Protein AF-0000000066860028 (afdb_homodimer)

Radius of gyration: 19.94 Å; Cα contacts (8 Å, |Δi|>4): 581; chains: 2; bounding box: 55×56×47 Å

Organism: Glycine max (NCBI:txid3847)

Sequence (324 aa):
MSSPETLTFMELAIQQAKLALDVLEVPVGCVIVEDDKVIASGRNRTTQTRNATRHAEMEAVDVLLGQWQKHGLSMSEVAEKFSNCSLYVTCEPCIMCASALSILGIKEVFYGCSNDKFGGCGSILSLHLSNTTPLNNFTRKVFQMYWMYNGIRSCSSLSNILMSSPETLTFMELAIQQAKLALDVLEVPVGCVIVEDDKVIASGRNRTTQTRNATRHAEMEAVDVLLGQWQKHGLSMSEVAEKFSNCSLYVTCEPCIMCASALSILGIKEVFYGCSNDKFGGCGSILSLHLSNTTPLNNFTRKVFQMYWMYNGIRSCSSLSNIL

InterPro domains:
  IPR002125 Cytidine and deoxycytidylate deaminase domain [PF00383] (8-113)
  IPR002125 Cytidine and deoxycytidylate deaminase domain [PS51747] (4-132)
  IPR016192 APOBEC/CMP deaminase, zinc-binding [PS00903] (55-101)
  IPR016193 Cytidine deaminase-like [SSF53927] (6-132)

Solvent-accessible surface area (backbone atoms only — not comparable to full-atom values): 16945 Å² total; per-residue (Å²): 127,78,50,72,65,52,52,54,46,43,50,55,2,46,52,30,9,50,57,13,40,75,72,73,29,71,62,32,7,16,29,32,30,43,91,91,34,78,73,30,53,14,30,27,40,26,72,85,63,46,33,76,72,35,36,14,65,53,40,16,49,50,53,42,50,53,52,39,52,76,71,64,52,49,51,67,53,48,37,54,52,27,47,57,23,36,36,27,27,43,45,39,69,53,67,30,52,46,40,44,39,47,67,44,34,43,44,33,36,36,18,38,40,82,33,65,92,55,51,73,57,70,78,59,75,62,69,67,64,62,79,76,70,85,70,64,72,64,67,56,39,47,62,62,38,49,40,71,38,69,77,52,61,72,54,66,69,47,60,72,66,98,127,80,51,73,67,52,52,54,46,42,51,54,3,46,52,29,9,49,57,13,41,75,72,73,28,72,61,33,8,15,30,33,30,44,92,91,33,78,73,30,54,15,32,25,40,25,72,86,65,46,33,76,71,37,36,15,64,53,40,15,49,48,53,42,50,53,52,40,52,74,69,63,54,49,52,69,53,48,37,53,52,27,49,57,24,34,36,26,28,42,44,39,68,52,67,31,52,46,39,42,41,49,67,44,34,41,42,30,34,36,18,35,39,81,33,66,91,52,49,73,56,74,69,61,74,64,71,70,70,66,79,73,70,84,75,64,73,61,65,57,39,39,62,63,34,52,39,71,37,70,77,52,59,73,54,64,70,50,60,73,67,98

Foldseek 3Di:
DQPPLLVVQLVVQQVQLVVCVVVPHRRKKKFKDAPSDTPFIFAACCPVVVHVPRHGLNRRVVVNVVVVVVVPDDLVRQLVRQLRMEMEMAEDDDPVSLVVSLVSNHQAYEYAYYDPVCPPPPVCCVPVPPPDDCPDDRVCRSVPRHHHPPPPPPPVVCVVVD/DQPPLLVVQLVVQQVQLVVCVVVPHRRKKKFKDAPSDTPFIFAACCPVVVNVPRHGLNRRVVVNVVVVVVVPDDLVRQLVRQLRMEMEMAEDDDPVSLVVSLVSNHQAYEYAYYDPVCPPPDVCPVPVPPPDDCPDDRVCRHVVRYHHPPPPPPPVVCVVVD

Structure (mmCIF, N/CA/C/O backbone):
data_AF-0000000066860028-model_v1
#
loop_
_entity.id
_entity.type
_entity.pdbx_description
1 polymer 'tRNA(adenine(34)) deaminase'
#
loop_
_atom_site.group_PDB
_atom_site.id
_atom_site.type_symbol
_atom_site.label_atom_id
_atom_site.label_alt_id
_atom_site.label_comp_id
_atom_site.label_asym_id
_atom_site.label_entity_id
_atom_site.label_seq_id
_atom_site.pdbx_PDB_ins_code
_atom_site.Cartn_x
_atom_site.Cartn_y
_atom_site.Cartn_z
_atom_site.occupancy
_atom_site.B_iso_or_equiv
_atom_site.auth_seq_id
_atom_site.auth_comp_id
_atom_site.auth_asym_id
_atom_site.auth_atom_id
_atom_site.pdbx_PDB_model_num
ATOM 1 N N . MET A 1 1 ? 5.18 30.859 -2.012 1 39.16 1 MET A N 1
ATOM 2 C CA . MET A 1 1 ? 6.086 30.812 -0.866 1 39.16 1 MET A CA 1
ATOM 3 C C . MET A 1 1 ? 5.543 29.875 0.213 1 39.16 1 MET A C 1
ATOM 5 O O . MET A 1 1 ? 4.367 29.953 0.575 1 39.16 1 MET A O 1
ATOM 9 N N . SER A 1 2 ? 6.223 28.766 0.354 1 58.16 2 SER A N 1
ATOM 10 C CA . SER A 1 2 ? 5.773 27.875 1.419 1 58.16 2 SER A CA 1
ATOM 11 C C . SER A 1 2 ? 5.629 28.609 2.74 1 58.16 2 SER A C 1
ATOM 13 O O . SER A 1 2 ? 6.418 29.516 3.043 1 58.16 2 SER A O 1
ATOM 15 N N . SER A 1 3 ? 4.457 28.719 3.367 1 69.38 3 SER A N 1
ATOM 16 C CA . SER A 1 3 ? 4.27 29.312 4.691 1 69.38 3 SER A CA 1
ATOM 17 C C . SER A 1 3 ? 5.324 28.812 5.672 1 69.38 3 SER A C 1
ATOM 19 O O . SER A 1 3 ? 5.91 27.75 5.473 1 69.38 3 SER A O 1
ATOM 21 N N . PRO A 1 4 ? 5.836 29.719 6.508 1 70.12 4 PRO A N 1
ATOM 22 C CA . PRO A 1 4 ? 6.789 29.297 7.535 1 70.12 4 PRO A CA 1
ATOM 23 C C . PRO A 1 4 ? 6.426 27.953 8.164 1 70.12 4 PRO A C 1
ATOM 25 O O . PRO A 1 4 ? 7.312 27.156 8.492 1 70.12 4 PRO A O 1
ATOM 28 N N . GLU A 1 5 ? 5.211 27.688 8.312 1 82.44 5 GLU A N 1
ATOM 29 C CA . GLU A 1 5 ? 4.766 26.422 8.898 1 82.44 5 GLU A CA 1
ATOM 30 C C . GLU A 1 5 ? 5.117 25.234 8 1 82.44 5 GLU A C 1
ATOM 32 O O . GLU A 1 5 ? 5.555 24.188 8.484 1 82.44 5 GLU A O 1
ATOM 37 N N . THR A 1 6 ? 5.008 25.516 6.75 1 83.5 6 THR A N 1
ATOM 38 C CA . THR A 1 6 ? 5.336 24.469 5.789 1 83.5 6 THR A CA 1
ATOM 39 C C . THR A 1 6 ? 6.82 24.109 5.859 1 83.5 6 THR A C 1
ATOM 41 O O . THR A 1 6 ? 7.188 22.938 5.809 1 83.5 6 THR A O 1
ATOM 44 N N . LEU A 1 7 ? 7.582 25.109 6.086 1 85.06 7 LEU A N 1
ATOM 45 C CA . LEU A 1 7 ? 9.023 24.891 6.172 1 85.06 7 LEU A CA 1
ATOM 46 C C . LEU A 1 7 ? 9.375 24.125 7.438 1 85.06 7 LEU A C 1
ATOM 48 O O . LEU A 1 7 ? 10.258 23.266 7.41 1 85.06 7 LEU A O 1
ATOM 52 N N . THR A 1 8 ? 8.703 24.422 8.523 1 92 8 THR A N 1
ATOM 53 C CA . THR A 1 8 ? 8.945 23.719 9.781 1 92 8 THR A CA 1
ATOM 54 C C . THR A 1 8 ? 8.594 22.25 9.648 1 92 8 THR A C 1
ATOM 56 O O . THR A 1 8 ? 9.375 21.375 10.07 1 92 8 THR A O 1
ATOM 59 N N . PHE A 1 9 ? 7.5 21.969 9.031 1 94.31 9 PHE A N 1
ATOM 60 C CA . PHE A 1 9 ? 7.062 20.578 8.906 1 94.31 9 PHE A CA 1
ATOM 61 C C . PHE A 1 9 ? 7.941 19.828 7.918 1 94.31 9 PHE A C 1
ATOM 63 O O . PHE A 1 9 ? 8.234 18.641 8.117 1 94.31 9 PHE A O 1
ATOM 70 N N . MET A 1 10 ? 8.453 20.531 6.887 1 92.31 10 MET A N 1
ATOM 71 C CA . MET A 1 10 ? 9.367 19.891 5.945 1 92.31 10 MET A CA 1
ATOM 72 C C . MET A 1 10 ? 10.695 19.578 6.617 1 92.31 10 MET A C 1
ATOM 74 O O . MET A 1 10 ? 11.305 18.531 6.34 1 92.31 10 MET A O 1
ATOM 78 N N . GLU A 1 11 ? 11.07 20.438 7.48 1 93.81 11 GLU A N 1
ATOM 79 C CA . GLU A 1 11 ? 12.289 20.172 8.234 1 93.81 11 GLU A CA 1
ATOM 80 C C . GLU A 1 11 ? 12.141 18.922 9.094 1 93.81 11 GLU A C 1
ATOM 82 O O . GLU A 1 11 ? 13.07 18.125 9.211 1 93.81 11 GLU A O 1
ATOM 87 N N . LEU A 1 12 ? 11 18.734 9.688 1 97.44 12 LEU A N 1
ATOM 88 C CA . LEU A 1 12 ? 10.734 17.547 10.477 1 97.44 12 LEU A CA 1
ATOM 89 C C . LEU A 1 12 ? 10.719 16.297 9.594 1 97.44 12 LEU A C 1
ATOM 91 O O . LEU A 1 12 ? 11.195 15.234 10.008 1 97.44 12 LEU A O 1
ATOM 95 N N . ALA A 1 13 ? 10.219 16.438 8.375 1 96.69 13 ALA A N 1
ATOM 96 C CA . ALA A 1 13 ? 10.281 15.352 7.41 1 96.69 13 ALA A CA 1
ATOM 97 C C . ALA A 1 13 ? 11.727 15.008 7.059 1 96.69 13 ALA A C 1
ATOM 99 O O . ALA A 1 13 ? 12.094 13.836 6.984 1 96.69 13 ALA A O 1
ATOM 100 N N . ILE A 1 14 ? 12.531 16.031 6.895 1 95.31 14 ILE A N 1
ATOM 101 C CA . ILE A 1 14 ? 13.938 15.844 6.559 1 95.31 14 ILE A CA 1
ATOM 102 C C . ILE A 1 14 ? 14.648 15.125 7.699 1 95.31 14 ILE A C 1
ATOM 104 O O . ILE A 1 14 ? 15.516 14.281 7.465 1 95.31 14 ILE A O 1
ATOM 108 N N . GLN A 1 15 ? 14.281 15.422 8.914 1 97.94 15 GLN A N 1
ATOM 109 C CA . GLN A 1 15 ? 14.852 14.711 10.055 1 97.94 15 GLN A CA 1
ATOM 110 C C . GLN A 1 15 ? 14.547 13.219 9.984 1 97.94 15 GLN A C 1
ATOM 112 O O . GLN A 1 15 ? 15.406 12.383 10.273 1 97.94 15 GLN A O 1
ATOM 117 N N . GLN A 1 16 ? 13.336 12.867 9.594 1 98.56 16 GLN A N 1
ATOM 118 C CA . GLN A 1 16 ? 12.984 11.469 9.406 1 98.56 16 GLN A CA 1
ATOM 119 C C . GLN A 1 16 ? 13.836 10.828 8.312 1 98.56 16 GLN A C 1
ATOM 121 O O . GLN A 1 16 ? 14.266 9.68 8.438 1 98.56 16 GLN A O 1
ATOM 126 N N . ALA A 1 17 ? 14.086 11.586 7.246 1 97 17 ALA A N 1
ATOM 127 C CA . ALA A 1 17 ? 14.914 11.094 6.148 1 97 17 ALA A CA 1
ATOM 128 C C . ALA A 1 17 ? 16.344 10.82 6.621 1 97 17 ALA A C 1
ATOM 130 O O . ALA A 1 17 ? 16.953 9.836 6.211 1 97 17 ALA A O 1
ATOM 131 N N . LYS A 1 18 ? 16.812 11.664 7.43 1 97.06 18 LYS A N 1
ATOM 132 C CA . LYS A 1 18 ? 18.156 11.484 7.984 1 97.06 18 LYS A CA 1
ATOM 133 C C . LYS A 1 18 ? 18.219 10.219 8.836 1 97.06 18 LYS A C 1
ATOM 135 O O . LYS A 1 18 ? 19.203 9.477 8.781 1 97.06 18 LYS A O 1
ATOM 140 N N . LEU A 1 19 ? 17.203 9.969 9.648 1 98.31 19 LEU A N 1
ATOM 141 C CA . LEU A 1 19 ? 17.141 8.742 10.438 1 98.31 19 LEU A CA 1
ATOM 142 C C . LEU A 1 19 ? 17.156 7.516 9.531 1 98.31 19 LEU A C 1
ATOM 144 O O . LEU A 1 19 ? 17.781 6.504 9.867 1 98.31 19 LEU A O 1
ATOM 148 N N . ALA A 1 20 ? 16.438 7.602 8.414 1 98 20 ALA A N 1
ATOM 149 C CA . ALA A 1 20 ? 16.484 6.512 7.438 1 98 20 ALA A CA 1
ATOM 150 C C . ALA A 1 20 ? 17.891 6.301 6.914 1 98 20 ALA A C 1
ATOM 152 O O . ALA A 1 20 ? 18.375 5.164 6.832 1 98 20 ALA A O 1
ATOM 153 N N . LEU A 1 21 ? 18.516 7.379 6.543 1 96.06 21 LEU A N 1
ATOM 154 C CA . LEU A 1 21 ? 19.875 7.324 6.02 1 96.06 21 LEU A CA 1
ATOM 155 C C . LEU A 1 21 ? 20.828 6.68 7.031 1 96.06 21 LEU A C 1
ATOM 157 O O . LEU A 1 21 ? 21.688 5.883 6.66 1 96.06 21 LEU A O 1
ATOM 161 N N . ASP A 1 22 ? 20.656 6.934 8.312 1 96.94 22 ASP A N 1
ATOM 162 C CA . ASP A 1 22 ? 21.5 6.43 9.398 1 96.94 22 ASP A CA 1
ATOM 163 C C . ASP A 1 22 ? 21.469 4.902 9.453 1 96.94 22 ASP A C 1
ATOM 165 O O . ASP A 1 22 ? 22.406 4.273 9.938 1 96.94 22 ASP A O 1
ATOM 169 N N . VAL A 1 23 ? 20.422 4.344 8.977 1 96.81 23 VAL A N 1
ATOM 170 C CA . VAL A 1 23 ? 20.328 2.891 9.008 1 96.81 23 VAL A CA 1
ATOM 171 C C . VAL A 1 23 ? 20.406 2.334 7.59 1 96.81 23 VAL A C 1
ATOM 173 O O . VAL A 1 23 ? 19.859 1.265 7.301 1 96.81 23 VAL A O 1
ATOM 176 N N . LEU A 1 24 ? 20.859 3.189 6.688 1 95.94 24 LEU A N 1
ATOM 177 C CA . LEU A 1 24 ? 21.234 2.818 5.324 1 95.94 24 LEU A CA 1
ATOM 178 C C . LEU A 1 24 ? 19.984 2.566 4.477 1 95.94 24 LEU A C 1
ATOM 180 O O . LEU A 1 24 ? 20 1.719 3.58 1 95.94 24 LEU A O 1
ATOM 184 N N . GLU A 1 25 ? 18.922 3.203 4.777 1 97.5 25 GLU A N 1
ATOM 185 C CA . GLU A 1 25 ? 17.734 3.258 3.93 1 97.5 25 GLU A CA 1
ATOM 186 C C . GLU A 1 25 ? 17.781 4.445 2.973 1 97.5 25 GLU A C 1
ATOM 188 O O . GLU A 1 25 ? 18.5 5.418 3.223 1 97.5 25 GLU A O 1
ATOM 193 N N . VAL A 1 26 ? 17.062 4.297 1.723 1 95.44 26 VAL A N 1
ATOM 194 C CA . VAL A 1 26 ? 16.875 5.484 0.898 1 95.44 26 VAL A CA 1
ATOM 195 C C . VAL A 1 26 ? 16.281 6.613 1.746 1 95.44 26 VAL A C 1
ATOM 197 O O . VAL A 1 26 ? 15.297 6.418 2.451 1 95.44 26 VAL A O 1
ATOM 200 N N . PRO A 1 27 ? 16.922 7.738 1.805 1 96.75 27 PRO A N 1
ATOM 201 C CA . PRO A 1 27 ? 16.562 8.797 2.75 1 96.75 27 PRO A CA 1
ATOM 202 C C . PRO A 1 27 ? 15.297 9.539 2.342 1 96.75 27 PRO A C 1
ATOM 204 O O . PRO A 1 27 ? 15.375 10.656 1.82 1 96.75 27 PRO A O 1
ATOM 207 N N . VAL A 1 28 ? 14.211 8.977 2.561 1 96.94 28 VAL A N 1
ATOM 208 C CA . VAL A 1 28 ? 12.906 9.617 2.412 1 96.94 28 VAL A CA 1
ATOM 209 C C . VAL A 1 28 ? 12.172 9.609 3.75 1 96.94 28 VAL A C 1
ATOM 211 O O . VAL A 1 28 ? 12.164 8.602 4.457 1 96.94 28 VAL A O 1
ATOM 214 N N . GLY A 1 29 ? 11.688 10.711 4.152 1 98.12 29 GLY A N 1
ATOM 215 C CA . GLY A 1 29 ? 10.945 10.891 5.387 1 98.12 29 GLY A CA 1
ATOM 216 C C . GLY A 1 29 ? 9.711 11.75 5.219 1 98.12 29 GLY A C 1
ATOM 217 O O . GLY A 1 29 ? 9.602 12.523 4.262 1 98.12 29 GLY A O 1
ATOM 218 N N . CYS A 1 30 ? 8.758 11.539 6.188 1 97.75 30 CYS A N 1
ATOM 219 C CA . CYS A 1 30 ? 7.551 12.352 6.125 1 97.75 30 CYS A CA 1
ATOM 220 C C . CYS A 1 30 ? 6.945 12.539 7.512 1 97.75 30 CYS A C 1
ATOM 222 O O . CYS A 1 30 ? 7.332 11.859 8.461 1 97.75 30 CYS A O 1
ATOM 224 N N . VAL A 1 31 ? 6.082 13.508 7.586 1 98.56 31 VAL A N 1
ATOM 225 C CA . VAL A 1 31 ? 5.262 13.719 8.773 1 98.56 31 VAL A CA 1
ATOM 226 C C . VAL A 1 31 ? 3.816 13.984 8.367 1 98.56 31 VAL A C 1
ATOM 228 O O . VAL A 1 31 ? 3.559 14.523 7.289 1 98.56 31 VAL A O 1
ATOM 231 N N . ILE A 1 32 ? 2.91 13.578 9.156 1 98.31 32 ILE A N 1
ATOM 232 C CA . ILE A 1 32 ? 1.493 13.883 9.008 1 98.31 32 ILE A CA 1
ATOM 233 C C . ILE A 1 32 ? 1.072 14.898 10.07 1 98.31 32 ILE A C 1
ATOM 235 O O . ILE A 1 32 ? 1.394 14.742 11.25 1 98.31 32 ILE A O 1
ATOM 239 N N . VAL A 1 33 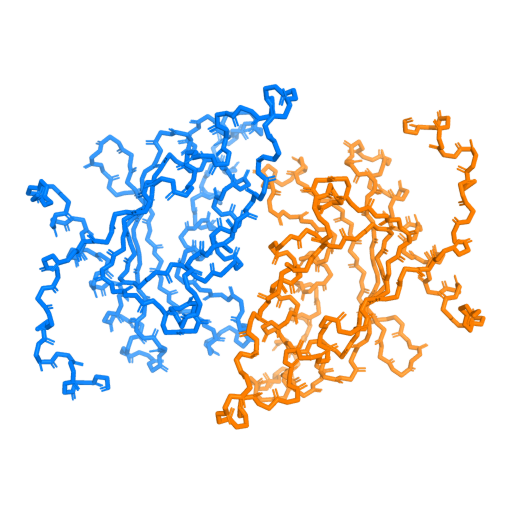? 0.395 15.938 9.602 1 97.69 33 VAL A N 1
ATOM 240 C CA . VAL A 1 33 ? 0.081 17.078 10.453 1 97.69 33 VAL A CA 1
ATOM 241 C C . VAL A 1 33 ? -1.432 17.281 10.523 1 97.69 33 VAL A C 1
ATOM 243 O O . VAL A 1 33 ? -2.117 17.219 9.5 1 97.69 33 VAL A O 1
ATOM 246 N N . GLU A 1 34 ? -1.964 17.422 11.703 1 97.56 34 GLU A N 1
ATOM 247 C CA . GLU A 1 34 ? -3.338 17.828 11.984 1 97.56 34 GLU A CA 1
ATOM 248 C C . GLU A 1 34 ? -3.377 19.031 12.93 1 97.56 34 GLU A C 1
ATOM 250 O O . GLU A 1 34 ? -2.742 19.016 13.984 1 97.56 34 GLU A O 1
ATOM 255 N N . ASP A 1 35 ? -4.008 20.062 12.547 1 95.62 35 ASP A N 1
ATOM 256 C CA . ASP A 1 35 ? -4.125 21.25 13.383 1 95.62 35 ASP A CA 1
ATOM 257 C C . ASP A 1 35 ? -2.752 21.734 13.852 1 95.62 35 ASP A C 1
ATOM 259 O O . ASP A 1 35 ? -2.527 21.922 15.047 1 95.62 35 ASP A O 1
ATOM 263 N N . ASP A 1 36 ? -1.859 21.719 12.922 1 94.94 36 ASP A N 1
ATOM 264 C CA . ASP A 1 36 ? -0.518 22.266 13.086 1 94.94 36 ASP A CA 1
ATOM 265 C C . ASP A 1 36 ? 0.293 21.453 14.086 1 94.94 36 ASP A C 1
ATOM 267 O O . ASP A 1 36 ? 1.241 21.953 14.688 1 94.94 36 ASP A O 1
ATOM 271 N N . LYS A 1 37 ? -0.07 20.219 14.242 1 97.81 37 LYS A N 1
ATOM 272 C CA . LYS A 1 37 ? 0.671 19.281 15.086 1 97.81 37 LYS A CA 1
ATOM 273 C C . LYS A 1 37 ? 1.034 18.016 14.32 1 97.81 37 LYS A C 1
ATOM 275 O O . LYS A 1 37 ? 0.213 17.469 13.578 1 97.81 37 LYS A O 1
ATOM 280 N N . VAL A 1 38 ? 2.262 17.625 14.539 1 98.56 38 VAL A N 1
ATOM 281 C CA . VAL A 1 38 ? 2.672 16.344 13.977 1 98.56 38 VAL A CA 1
ATOM 282 C C . VAL A 1 38 ? 2.018 15.211 14.75 1 98.56 38 VAL A C 1
ATOM 284 O O . VAL A 1 38 ? 2.201 15.094 15.961 1 98.56 38 VAL A O 1
ATOM 287 N N . ILE A 1 39 ? 1.314 14.359 14.062 1 98.69 39 ILE A N 1
ATOM 288 C CA . ILE A 1 39 ? 0.61 13.297 14.766 1 98.69 39 ILE A CA 1
ATOM 289 C C . ILE A 1 39 ? 1.202 11.938 14.375 1 98.69 39 ILE A C 1
ATOM 291 O O . ILE A 1 39 ? 0.941 10.93 15.031 1 98.69 39 ILE A O 1
ATOM 295 N N . ALA A 1 40 ? 1.987 11.938 13.375 1 98.75 40 ALA A N 1
ATOM 296 C CA . ALA A 1 40 ? 2.713 10.727 12.992 1 98.75 40 ALA A CA 1
ATOM 297 C C . ALA A 1 40 ? 3.906 11.062 12.102 1 98.75 40 ALA A C 1
ATOM 299 O O . ALA A 1 40 ? 3.936 12.125 11.469 1 98.75 40 ALA A O 1
ATOM 300 N N . SER A 1 41 ? 4.824 10.266 12.094 1 98.81 41 SER A N 1
ATOM 301 C CA . SER A 1 41 ? 5.996 10.367 11.227 1 98.81 41 SER A CA 1
ATOM 302 C C . SER A 1 41 ? 6.379 9.016 10.648 1 98.81 41 SER A C 1
ATOM 304 O O . SER A 1 41 ? 5.941 7.973 11.148 1 98.81 41 SER A O 1
ATOM 306 N N . GLY A 1 42 ? 7.082 9.109 9.555 1 98.75 42 GLY A N 1
ATOM 307 C CA . GLY A 1 42 ? 7.555 7.891 8.914 1 98.75 42 GLY A CA 1
ATOM 308 C C . GLY A 1 42 ? 8.828 8.094 8.109 1 98.75 42 GLY A C 1
ATOM 309 O O . GLY A 1 42 ? 9.125 9.211 7.684 1 98.75 42 GLY A O 1
ATOM 310 N N . ARG A 1 43 ? 9.562 7.066 7.996 1 98.75 43 ARG A N 1
ATOM 311 C CA . ARG A 1 43 ? 10.727 6.98 7.129 1 98.75 43 ARG A CA 1
ATOM 312 C C . ARG A 1 43 ? 10.773 5.645 6.398 1 98.75 43 ARG A C 1
ATOM 314 O O . ARG A 1 43 ? 10.117 4.684 6.812 1 98.75 43 ARG A O 1
ATOM 321 N N . ASN A 1 44 ? 11.539 5.652 5.289 1 98.12 44 ASN A N 1
ATOM 322 C CA . ASN A 1 44 ? 11.672 4.383 4.586 1 98.12 44 ASN A CA 1
ATOM 323 C C . ASN A 1 44 ? 12.227 3.293 5.5 1 98.12 44 ASN A C 1
ATOM 325 O O . ASN A 1 44 ? 13.156 3.537 6.27 1 98.12 44 ASN A O 1
ATOM 329 N N . ARG A 1 45 ? 11.617 2.127 5.414 1 98 45 ARG A N 1
ATOM 330 C CA . ARG A 1 45 ? 12.07 0.959 6.16 1 98 45 ARG A CA 1
ATOM 331 C C . ARG A 1 45 ? 12.086 -0.284 5.277 1 98 45 ARG A C 1
ATOM 333 O O . ARG A 1 45 ? 11.75 -1.38 5.734 1 98 45 ARG A O 1
ATOM 340 N N . THR A 1 46 ? 12.336 -0.14 4.023 1 97.38 46 THR A N 1
ATOM 341 C CA . THR A 1 46 ? 12.227 -1.2 3.029 1 97.38 46 THR A CA 1
ATOM 342 C C . THR A 1 46 ? 13.227 -2.314 3.314 1 97.38 46 THR A C 1
ATOM 344 O O . THR A 1 46 ? 12.859 -3.492 3.359 1 97.38 46 THR A O 1
ATOM 347 N N . THR A 1 47 ? 14.477 -1.91 3.617 1 95.06 47 THR A N 1
ATOM 348 C CA . THR A 1 47 ? 15.523 -2.9 3.854 1 95.06 47 THR A CA 1
ATOM 349 C C . THR A 1 47 ? 15.336 -3.566 5.215 1 95.06 47 THR A C 1
ATOM 351 O O . THR A 1 47 ? 15.422 -4.789 5.324 1 95.06 47 THR A O 1
ATOM 354 N N . GLN A 1 48 ? 15.086 -2.777 6.219 1 95.06 48 GLN A N 1
ATOM 355 C CA . GLN A 1 48 ? 14.914 -3.295 7.574 1 95.06 48 GLN A CA 1
ATOM 356 C C . GLN A 1 48 ? 13.789 -4.328 7.629 1 95.06 48 GLN A C 1
ATOM 358 O O . GLN A 1 48 ? 13.883 -5.316 8.359 1 95.06 48 GLN A O 1
ATOM 363 N N . THR A 1 49 ? 12.773 -4.133 6.836 1 96.12 49 THR A N 1
ATOM 364 C CA . THR A 1 49 ? 11.602 -5 6.898 1 96.12 49 THR A CA 1
ATOM 365 C C . THR A 1 49 ? 11.602 -5.988 5.738 1 96.12 49 THR A C 1
ATOM 367 O O . THR A 1 49 ? 10.664 -6.777 5.586 1 96.12 49 THR A O 1
ATOM 370 N N . ARG A 1 50 ? 12.594 -5.863 4.828 1 96.38 50 ARG A N 1
ATOM 371 C CA . ARG A 1 50 ? 12.664 -6.684 3.623 1 96.38 50 ARG A CA 1
ATOM 372 C C . ARG A 1 50 ? 11.367 -6.598 2.826 1 96.38 50 ARG A C 1
ATOM 374 O O . ARG A 1 50 ? 10.852 -7.617 2.363 1 96.38 50 ARG A O 1
ATOM 381 N N . ASN A 1 51 ? 10.82 -5.512 2.797 1 97.44 51 ASN A N 1
ATOM 382 C CA . ASN A 1 51 ? 9.562 -5.164 2.139 1 97.44 51 ASN A CA 1
ATOM 383 C C . ASN A 1 51 ? 9.688 -3.867 1.347 1 97.44 51 ASN A C 1
ATOM 385 O O . ASN A 1 51 ? 9.672 -2.779 1.925 1 97.44 51 ASN A O 1
ATOM 389 N N . ALA A 1 52 ? 9.719 -3.973 0.051 1 96.81 52 ALA A N 1
ATOM 390 C CA . ALA A 1 52 ? 10.008 -2.854 -0.844 1 96.81 52 ALA A CA 1
ATOM 391 C C . ALA A 1 52 ? 8.875 -1.826 -0.815 1 96.81 52 ALA A C 1
ATOM 393 O O . ALA A 1 52 ? 9.039 -0.708 -1.312 1 96.81 52 ALA A O 1
ATOM 394 N N . THR A 1 53 ? 7.707 -2.141 -0.178 1 97.31 53 THR A N 1
ATOM 395 C CA . THR A 1 53 ? 6.559 -1.24 -0.198 1 97.31 53 THR A CA 1
ATOM 396 C C . THR A 1 53 ? 6.527 -0.374 1.059 1 97.31 53 THR A C 1
ATOM 398 O O . THR A 1 53 ? 5.66 0.49 1.201 1 97.31 53 THR A O 1
ATOM 401 N N . ARG A 1 54 ? 7.449 -0.547 1.979 1 98.25 54 ARG A N 1
ATOM 402 C CA . ARG A 1 54 ? 7.398 0.17 3.248 1 98.25 54 ARG A CA 1
ATOM 403 C C . ARG A 1 54 ? 8.062 1.54 3.129 1 98.25 54 ARG A C 1
ATOM 405 O O . ARG A 1 54 ? 9.062 1.812 3.789 1 98.25 54 ARG A O 1
ATOM 412 N N . HIS A 1 55 ? 7.449 2.369 2.332 1 98.38 55 HIS A N 1
ATOM 413 C CA . HIS A 1 55 ? 7.875 3.752 2.135 1 98.38 55 HIS A CA 1
ATOM 414 C C . HIS A 1 55 ? 7.484 4.621 3.324 1 98.38 55 HIS A C 1
ATOM 416 O O . HIS A 1 55 ? 6.645 4.23 4.137 1 98.38 55 HIS A O 1
ATOM 422 N N . ALA A 1 56 ? 8.086 5.77 3.432 1 98.62 56 ALA A N 1
ATOM 423 C CA . ALA A 1 56 ? 7.891 6.695 4.547 1 98.62 56 ALA A CA 1
ATOM 424 C C . ALA A 1 56 ? 6.406 6.98 4.762 1 98.62 56 ALA A C 1
ATOM 426 O O . ALA A 1 56 ? 5.926 6.961 5.898 1 98.62 56 ALA A O 1
ATOM 427 N N . GLU A 1 57 ? 5.664 7.27 3.65 1 97.81 57 GLU A N 1
ATOM 428 C CA . GLU A 1 57 ? 4.238 7.582 3.73 1 97.81 57 GLU A CA 1
ATOM 429 C C . GLU A 1 57 ? 3.451 6.426 4.34 1 97.81 57 GLU A C 1
ATOM 431 O O . GLU A 1 57 ? 2.615 6.633 5.219 1 97.81 57 GLU A O 1
ATOM 436 N N . MET A 1 58 ? 3.748 5.215 3.857 1 98.69 58 MET A N 1
ATOM 437 C CA . MET A 1 58 ? 3.051 4.035 4.355 1 98.69 58 MET A CA 1
ATOM 438 C C . MET A 1 58 ? 3.355 3.801 5.832 1 98.69 58 MET A C 1
ATOM 440 O O . MET A 1 58 ? 2.469 3.43 6.602 1 98.69 58 MET A O 1
ATOM 444 N N . GLU A 1 59 ? 4.598 4.035 6.25 1 98.75 59 GLU A N 1
ATOM 445 C CA . GLU A 1 59 ? 4.984 3.902 7.652 1 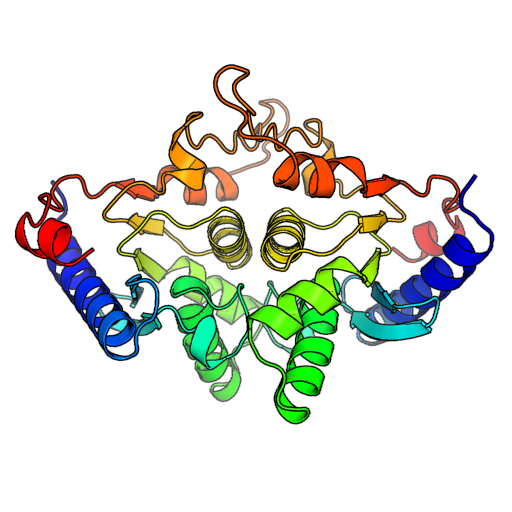98.75 59 GLU A CA 1
ATOM 446 C C . GLU A 1 59 ? 4.219 4.883 8.531 1 98.75 59 GLU A C 1
ATOM 448 O O . GLU A 1 59 ? 3.701 4.508 9.586 1 98.75 59 GLU A O 1
ATOM 453 N N . ALA A 1 60 ? 4.152 6.086 8.133 1 98.81 60 ALA A N 1
ATOM 454 C CA . ALA A 1 60 ? 3.443 7.098 8.914 1 98.81 60 ALA A CA 1
ATOM 455 C C . ALA A 1 60 ? 1.957 6.77 9.016 1 98.81 60 ALA A C 1
ATOM 457 O O . ALA A 1 60 ? 1.359 6.898 10.086 1 98.81 60 ALA A O 1
ATOM 458 N N . VAL A 1 61 ? 1.399 6.344 7.883 1 98.56 61 VAL A N 1
ATOM 459 C CA . VAL A 1 61 ? -0.016 5.992 7.832 1 98.56 61 VAL A CA 1
ATOM 460 C C . VAL A 1 61 ? -0.296 4.84 8.797 1 98.56 61 VAL A C 1
ATOM 462 O O . VAL A 1 61 ? -1.282 4.867 9.539 1 98.56 61 VAL A O 1
ATOM 465 N N . ASP A 1 62 ? 0.582 3.873 8.805 1 98.12 62 ASP A N 1
ATOM 466 C CA . ASP A 1 62 ? 0.389 2.721 9.68 1 98.12 62 ASP A CA 1
ATOM 467 C C . ASP A 1 62 ? 0.412 3.135 11.148 1 98.12 62 ASP A C 1
ATOM 469 O O . ASP A 1 62 ? -0.371 2.631 11.961 1 98.12 62 ASP A O 1
ATOM 473 N N . VAL A 1 63 ? 1.315 3.971 11.523 1 97.94 63 VAL A N 1
ATOM 474 C CA . VAL A 1 63 ? 1.395 4.477 12.891 1 97.94 63 VAL A CA 1
ATOM 475 C C . VAL A 1 63 ? 0.068 5.125 13.281 1 97.94 63 VAL A C 1
ATOM 477 O O . VAL A 1 63 ? -0.491 4.82 14.336 1 97.94 63 VAL A O 1
ATOM 480 N N . LEU A 1 64 ? -0.388 5.938 12.422 1 97.88 64 LEU A N 1
ATOM 481 C CA . LEU A 1 64 ? -1.598 6.703 12.703 1 97.88 64 LEU A CA 1
ATOM 482 C C . LEU A 1 64 ? -2.812 5.785 12.797 1 97.88 64 LEU A C 1
ATOM 484 O O . LEU A 1 64 ? -3.615 5.902 13.727 1 97.88 64 LEU A O 1
ATOM 488 N N . LEU A 1 65 ? -2.943 4.891 11.852 1 97.94 65 LEU A N 1
ATOM 489 C CA . LEU A 1 65 ? -4.074 3.969 11.844 1 97.94 65 LEU A CA 1
ATOM 490 C C . LEU A 1 65 ? -4.051 3.066 13.07 1 97.94 65 LEU A C 1
ATOM 492 O O . LEU A 1 65 ? -5.102 2.773 13.648 1 97.94 65 LEU A O 1
ATOM 496 N N . GLY A 1 66 ? -2.84 2.639 13.484 1 97.38 66 GLY A N 1
ATOM 497 C CA . GLY A 1 66 ? -2.717 1.885 14.719 1 97.38 66 GLY A CA 1
ATOM 498 C C . GLY A 1 66 ? -3.23 2.637 15.938 1 97.38 66 GLY A C 1
ATOM 499 O O . GLY A 1 66 ? -3.955 2.076 16.766 1 97.38 66 GLY A O 1
ATOM 500 N N . GLN A 1 67 ? -2.9 3.844 16.016 1 97.31 67 GLN A N 1
ATOM 501 C CA . GLN A 1 67 ? -3.34 4.695 17.109 1 97.31 67 GLN A CA 1
ATOM 502 C C . GLN A 1 67 ? -4.855 4.867 17.094 1 97.31 67 GLN A C 1
ATOM 504 O O . GLN A 1 67 ? -5.508 4.754 18.141 1 97.31 67 GLN A O 1
ATOM 509 N N . TRP A 1 68 ? -5.383 5.094 15.953 1 97.56 68 TRP A N 1
ATOM 510 C CA . TRP A 1 68 ? -6.809 5.371 15.836 1 97.56 68 TRP A CA 1
ATOM 511 C C . TRP A 1 68 ? -7.633 4.113 16.078 1 97.56 68 TRP A C 1
ATOM 513 O O . TRP A 1 68 ? -8.734 4.18 16.641 1 97.56 68 TRP A O 1
ATOM 523 N N . GLN A 1 69 ? -7.059 3.014 15.672 1 95.25 69 GLN A N 1
ATOM 524 C CA . GLN A 1 69 ? -7.699 1.742 15.992 1 95.25 69 GLN A CA 1
ATOM 525 C C . GLN A 1 69 ? -7.758 1.52 17.5 1 95.25 69 GLN A C 1
ATOM 527 O O . GLN A 1 69 ? -8.789 1.104 18.031 1 95.25 69 GLN A O 1
ATOM 532 N N . LYS A 1 70 ? -6.691 1.794 18.172 1 96.31 70 LYS A N 1
ATOM 533 C CA . LYS A 1 70 ? -6.625 1.642 19.609 1 96.31 70 LYS A CA 1
ATOM 534 C C . LYS A 1 70 ? -7.617 2.568 20.312 1 96.31 70 LYS A C 1
ATOM 536 O O . LYS A 1 70 ? -8.164 2.223 21.359 1 96.31 70 LYS A O 1
ATOM 541 N N . HIS A 1 71 ? -7.887 3.68 19.672 1 96.75 71 HIS A N 1
ATOM 542 C CA . HIS A 1 71 ? -8.82 4.656 20.234 1 96.75 71 HIS A CA 1
ATOM 543 C C . HIS A 1 71 ? -10.258 4.312 19.859 1 96.75 71 HIS A C 1
ATOM 545 O O . HIS A 1 71 ? -11.188 5.012 20.266 1 96.75 71 HIS A O 1
ATOM 551 N N . GLY A 1 72 ? -10.469 3.332 19.031 1 95.5 72 GLY A N 1
ATOM 552 C CA . GLY A 1 72 ? -11.797 2.812 18.75 1 95.5 72 GLY A CA 1
ATOM 553 C C . GLY A 1 72 ? -12.531 3.602 17.688 1 95.5 72 GLY A C 1
ATOM 554 O O . GLY A 1 72 ? -13.766 3.576 17.625 1 95.5 72 GLY A O 1
ATOM 555 N N . LEU A 1 73 ? -11.836 4.285 16.875 1 96.69 73 LEU A N 1
ATOM 556 C CA . LEU A 1 73 ? -12.484 5.07 15.828 1 96.69 73 LEU A CA 1
ATOM 557 C C . LEU A 1 73 ? -13.094 4.168 14.766 1 96.69 73 LEU A C 1
ATOM 559 O O . LEU A 1 73 ? -12.5 3.156 14.391 1 96.69 73 LEU A O 1
ATOM 563 N N . SER A 1 74 ? -14.219 4.535 14.289 1 95.56 74 SER A N 1
ATOM 564 C CA . SER A 1 74 ? -14.875 3.828 13.195 1 95.56 74 SER A CA 1
ATOM 565 C C . SER A 1 74 ? -14.219 4.16 11.852 1 95.56 74 SER A C 1
ATOM 567 O O . SER A 1 74 ? -13.398 5.074 11.766 1 95.56 74 SER A O 1
ATOM 569 N N . MET A 1 75 ? -14.625 3.457 10.836 1 93.06 75 MET A N 1
ATOM 570 C CA . MET A 1 75 ? -14.117 3.688 9.484 1 93.06 75 MET A CA 1
ATOM 571 C C . MET A 1 75 ? -14.445 5.102 9.016 1 93.06 75 MET A C 1
ATOM 573 O O . MET A 1 75 ? -13.602 5.77 8.414 1 93.06 75 MET A O 1
ATOM 577 N N . SER A 1 76 ? -15.633 5.516 9.328 1 94.94 76 SER A N 1
ATOM 578 C CA . SER A 1 76 ? -16.062 6.848 8.914 1 94.94 76 SER A CA 1
ATOM 579 C C . SER A 1 76 ? -15.273 7.93 9.648 1 94.94 76 SER A C 1
ATOM 581 O O . SER A 1 76 ? -1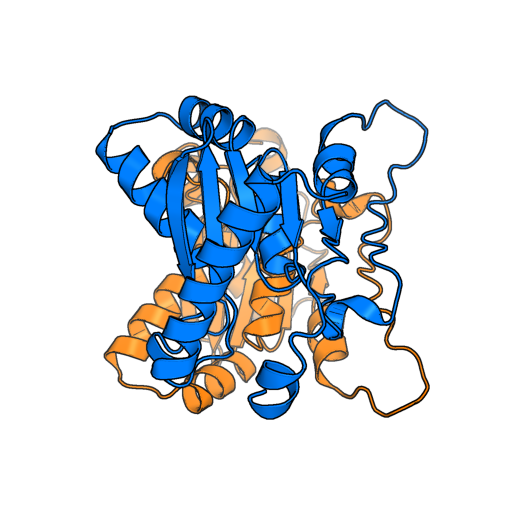4.914 8.945 9.055 1 94.94 76 SER A O 1
ATOM 583 N N . GLU A 1 77 ? -15.016 7.668 10.906 1 97.12 77 GLU A N 1
ATOM 584 C CA . GLU A 1 77 ? -14.242 8.625 11.695 1 97.12 77 GLU A CA 1
ATOM 585 C C . GLU A 1 77 ? -12.805 8.711 11.195 1 97.12 77 GLU A C 1
ATOM 587 O O . GLU A 1 77 ? -12.219 9.797 11.148 1 97.12 77 GLU A O 1
ATOM 592 N N . VAL A 1 78 ? -12.25 7.605 10.867 1 97.44 78 VAL A N 1
ATOM 593 C CA . VAL A 1 78 ? -10.891 7.555 10.336 1 97.44 78 VAL A CA 1
ATOM 594 C C . VAL A 1 78 ? -10.812 8.352 9.039 1 97.44 78 VAL A C 1
ATOM 596 O O . VAL A 1 78 ? -9.906 9.164 8.852 1 97.44 78 VAL A O 1
ATOM 599 N N . ALA A 1 79 ? -11.789 8.18 8.203 1 94.19 79 ALA A N 1
ATOM 600 C CA . ALA A 1 79 ? -11.828 8.914 6.938 1 94.19 79 ALA A CA 1
ATOM 601 C C . ALA A 1 79 ? -11.93 10.414 7.172 1 94.19 79 ALA A C 1
ATOM 603 O O . ALA A 1 79 ? -11.25 11.203 6.508 1 94.19 79 ALA A O 1
ATOM 604 N N . GLU A 1 80 ? -12.719 10.766 8.062 1 96.38 80 GLU A N 1
ATOM 605 C CA . GLU A 1 80 ? -12.875 12.172 8.406 1 96.38 80 GLU A CA 1
ATOM 606 C C . GLU A 1 80 ? -11.578 12.758 8.945 1 96.38 80 GLU A C 1
ATOM 608 O O . GLU A 1 80 ? -11.203 13.883 8.602 1 96.38 80 GLU A O 1
ATOM 613 N N . LYS A 1 81 ? -10.961 12.023 9.773 1 97.5 81 LYS A N 1
ATOM 614 C CA . LYS A 1 81 ? -9.711 12.516 10.344 1 97.5 81 LYS A CA 1
ATOM 615 C C . LYS A 1 81 ? -8.648 12.719 9.266 1 97.5 81 LYS A C 1
ATOM 617 O O . LYS A 1 81 ? -7.957 13.734 9.25 1 97.5 81 LYS A O 1
ATOM 622 N N . PHE A 1 82 ? -8.562 11.781 8.328 1 95.88 82 PHE A N 1
ATOM 623 C CA . PHE A 1 82 ? -7.594 11.922 7.25 1 95.88 82 PHE A CA 1
ATOM 624 C C . PHE A 1 82 ? -7.895 13.164 6.414 1 95.88 82 PHE A C 1
ATOM 626 O O . PHE A 1 82 ? -6.98 13.82 5.922 1 95.88 82 PHE A O 1
ATOM 633 N N . SER A 1 83 ? -9.156 13.484 6.281 1 94.94 83 SER A N 1
ATOM 634 C CA . SER A 1 83 ? -9.562 14.625 5.469 1 94.94 83 SER A CA 1
ATOM 635 C C . SER A 1 83 ? -9.125 15.938 6.109 1 94.94 83 SER A C 1
ATOM 637 O O . SER A 1 83 ? -9.203 17 5.48 1 94.94 83 SER A O 1
ATOM 639 N N . ASN A 1 84 ? -8.586 15.883 7.324 1 96.38 84 ASN A N 1
ATOM 640 C CA . ASN A 1 84 ? -8.094 17.062 8.031 1 96.38 84 ASN A CA 1
ATOM 641 C C . ASN A 1 84 ? -6.574 17.031 8.188 1 96.38 84 ASN A C 1
ATOM 643 O O . ASN A 1 84 ? -5.996 17.875 8.867 1 96.38 84 ASN A O 1
ATOM 647 N N . CYS A 1 85 ? -5.973 16.047 7.539 1 95.88 85 CYS A N 1
ATOM 648 C CA . CYS A 1 85 ? -4.535 15.867 7.707 1 95.88 85 CYS A CA 1
ATOM 649 C C . CYS A 1 85 ? -3.783 16.297 6.457 1 95.88 85 CYS A C 1
ATOM 651 O O . CYS A 1 85 ? -4.25 16.078 5.336 1 95.88 85 CYS A O 1
ATOM 653 N N . SER A 1 86 ? -2.637 16.906 6.652 1 93.19 86 SER A N 1
ATOM 654 C CA . SER A 1 86 ? -1.662 17.172 5.602 1 93.19 86 SER A CA 1
ATOM 655 C C . SER A 1 86 ? -0.409 16.312 5.777 1 93.19 86 SER A C 1
ATOM 657 O O . SER A 1 86 ? 0.007 16.047 6.902 1 93.19 86 SER A O 1
ATOM 659 N N . LEU A 1 87 ? 0.129 15.906 4.648 1 95.62 87 LEU A N 1
ATOM 660 C CA . LEU A 1 87 ? 1.358 15.117 4.684 1 95.62 87 LEU A CA 1
ATOM 661 C C . LEU A 1 87 ? 2.508 15.883 4.027 1 95.62 87 LEU A C 1
ATOM 663 O O . LEU A 1 87 ? 2.348 16.438 2.939 1 95.62 87 LEU A O 1
ATOM 667 N N . TYR A 1 88 ? 3.605 16.031 4.75 1 93.25 88 TYR A N 1
ATOM 668 C CA . TYR A 1 88 ? 4.848 16.594 4.234 1 93.25 88 TYR A CA 1
ATOM 669 C C . TYR A 1 88 ? 5.891 15.5 4.016 1 93.25 88 TYR A C 1
ATOM 671 O O . TYR A 1 88 ? 6.242 14.766 4.945 1 93.25 88 TYR A O 1
ATOM 679 N N . VAL A 1 89 ? 6.355 15.344 2.799 1 96 89 VAL A N 1
ATOM 680 C CA . VAL A 1 89 ? 7.297 14.281 2.463 1 96 89 VAL A CA 1
ATOM 681 C C . VAL A 1 89 ? 8.453 14.859 1.649 1 96 89 VAL A C 1
ATOM 683 O O . VAL A 1 89 ? 8.266 15.766 0.838 1 96 89 VAL A O 1
ATOM 686 N N . THR A 1 90 ? 9.633 14.352 1.876 1 93.62 90 THR A N 1
ATOM 687 C CA . THR A 1 90 ? 10.844 14.922 1.293 1 93.62 90 THR A CA 1
ATOM 688 C C . THR A 1 90 ? 10.852 14.742 -0.222 1 93.62 90 THR A C 1
ATOM 690 O O . THR A 1 90 ? 11.383 15.578 -0.95 1 93.62 90 THR A O 1
ATOM 693 N N . CYS A 1 91 ? 10.305 13.633 -0.675 1 90.12 91 CYS A N 1
ATOM 694 C CA . CYS A 1 91 ? 10.289 13.328 -2.102 1 90.12 91 CYS A CA 1
ATOM 695 C C . CYS A 1 91 ? 8.867 13.055 -2.586 1 90.12 91 CYS A C 1
ATOM 697 O O . CYS A 1 91 ? 8.078 12.438 -1.875 1 90.12 91 CYS A O 1
ATOM 699 N N . GLU A 1 92 ? 8.578 13.438 -3.766 1 87.56 92 GLU A N 1
ATOM 700 C CA . GLU A 1 92 ? 7.266 13.172 -4.355 1 87.56 92 GLU A CA 1
ATOM 701 C C . GLU A 1 92 ? 6.855 11.719 -4.16 1 87.56 92 GLU A C 1
ATOM 703 O O . GLU A 1 92 ? 7.617 10.805 -4.473 1 87.56 92 GLU A O 1
ATOM 708 N N . PRO A 1 93 ? 5.609 11.531 -3.66 1 91.62 93 PRO A N 1
ATOM 709 C CA . PRO A 1 93 ? 5.172 10.148 -3.457 1 91.62 93 PRO A CA 1
ATOM 710 C C . PRO A 1 93 ? 5.176 9.336 -4.746 1 91.62 93 PRO A C 1
ATOM 712 O O . PRO A 1 93 ? 4.828 9.852 -5.812 1 91.62 93 PRO A O 1
ATOM 715 N N . CYS A 1 94 ? 5.586 8.086 -4.594 1 85.94 94 CYS A N 1
ATOM 716 C CA . CYS A 1 94 ? 5.426 7.188 -5.734 1 85.94 94 CYS A CA 1
ATOM 717 C C . CYS A 1 94 ? 3.953 6.938 -6.031 1 85.94 94 CYS A C 1
ATOM 719 O O . CYS A 1 94 ? 3.084 7.328 -5.254 1 85.94 94 CYS A O 1
ATOM 721 N N . ILE A 1 95 ? 3.658 6.273 -7.086 1 84.56 95 ILE A N 1
ATOM 722 C CA . ILE A 1 95 ? 2.287 6 -7.5 1 84.56 95 ILE A CA 1
ATOM 723 C C . ILE A 1 95 ? 1.572 5.191 -6.422 1 84.56 95 ILE A C 1
ATOM 725 O O . ILE A 1 95 ? 0.405 5.445 -6.117 1 84.56 95 ILE A O 1
ATOM 729 N N . MET A 1 96 ? 2.186 4.227 -5.812 1 89.75 96 MET A N 1
ATOM 730 C CA . MET A 1 96 ? 1.586 3.426 -4.75 1 89.75 96 MET A CA 1
ATOM 731 C C . MET A 1 96 ? 1.156 4.305 -3.58 1 89.75 96 MET A C 1
ATOM 733 O O . MET A 1 96 ? 0.006 4.246 -3.143 1 89.75 96 MET A O 1
ATOM 737 N N . CYS A 1 97 ? 2.072 5.094 -3.164 1 94.75 97 CYS A N 1
ATOM 738 C CA . CYS A 1 97 ? 1.812 5.902 -1.979 1 94.75 97 CYS A CA 1
ATOM 739 C C . CYS A 1 97 ? 0.802 7.004 -2.277 1 94.75 97 CYS A C 1
ATOM 741 O O . CYS A 1 97 ? -0.057 7.305 -1.447 1 94.75 97 CYS A O 1
ATOM 743 N N . ALA A 1 98 ? 0.985 7.59 -3.463 1 89.06 98 ALA A N 1
ATOM 744 C CA . ALA A 1 98 ? 0.021 8.617 -3.848 1 89.06 98 ALA A CA 1
ATOM 745 C C . ALA A 1 98 ? -1.396 8.055 -3.883 1 89.06 98 ALA A C 1
ATOM 747 O O . ALA A 1 98 ? -2.334 8.68 -3.383 1 89.06 98 ALA A O 1
ATOM 748 N N . SER A 1 99 ? -1.55 6.93 -4.465 1 88.06 99 SER A N 1
ATOM 749 C CA . SER A 1 99 ? -2.855 6.285 -4.547 1 88.06 99 SER A CA 1
ATOM 750 C C . SER A 1 99 ? -3.367 5.887 -3.166 1 88.06 99 SER A C 1
ATOM 752 O O . SER A 1 99 ? -4.543 6.082 -2.855 1 88.06 99 SER A O 1
ATOM 754 N N . ALA A 1 100 ? -2.506 5.344 -2.342 1 93.31 100 ALA A N 1
ATOM 755 C CA . ALA A 1 100 ? -2.883 4.992 -0.975 1 93.31 100 ALA A CA 1
ATOM 756 C C . ALA A 1 100 ? -3.404 6.207 -0.216 1 93.31 100 ALA A C 1
ATOM 758 O O . ALA A 1 100 ? -4.453 6.141 0.428 1 93.31 100 ALA A O 1
ATOM 759 N N . LEU A 1 101 ? -2.684 7.293 -0.346 1 92.69 101 LEU A N 1
ATOM 760 C CA . LEU A 1 101 ? -3.066 8.523 0.344 1 92.69 101 LEU A CA 1
ATOM 761 C C . LEU A 1 101 ? -4.41 9.031 -0.162 1 92.69 101 LEU A C 1
ATOM 763 O O . LEU A 1 101 ? -5.234 9.508 0.623 1 92.69 101 LEU A O 1
ATOM 767 N N . SER A 1 102 ? -4.582 8.883 -1.413 1 90.12 102 SER A N 1
ATOM 768 C CA . SER A 1 102 ? -5.855 9.289 -2.002 1 90.12 102 SER A CA 1
ATOM 769 C C . SER A 1 102 ? -7 8.43 -1.475 1 90.12 102 SER A C 1
ATOM 771 O O . SER A 1 102 ? -8.055 8.945 -1.105 1 90.12 102 SER A O 1
ATOM 773 N N . ILE A 1 103 ? -6.809 7.164 -1.425 1 90.75 103 ILE A N 1
ATOM 774 C CA . ILE A 1 103 ? -7.812 6.219 -0.939 1 90.75 103 ILE A CA 1
ATOM 775 C C . ILE A 1 103 ? -8.156 6.535 0.514 1 90.75 103 ILE A C 1
ATOM 777 O O . ILE A 1 103 ? -9.32 6.453 0.916 1 90.75 103 ILE A O 1
ATOM 781 N N . LEU A 1 104 ? -7.199 6.941 1.229 1 94.44 104 LEU A N 1
ATOM 782 C CA . LEU A 1 104 ? -7.391 7.227 2.646 1 94.44 104 LEU A CA 1
ATOM 783 C C . LEU A 1 104 ? -8.086 8.57 2.842 1 94.44 104 LEU A C 1
ATOM 785 O O . LEU A 1 104 ? -8.633 8.844 3.912 1 94.44 104 LEU A O 1
ATOM 789 N N . GLY A 1 105 ? -7.98 9.422 1.859 1 91.62 105 GLY A N 1
ATOM 790 C CA . GLY A 1 105 ? -8.664 10.703 1.905 1 91.62 105 GLY A CA 1
ATOM 791 C C . GLY A 1 105 ? -7.84 11.797 2.553 1 91.62 105 GLY A C 1
ATOM 792 O O . GLY A 1 105 ? -8.383 12.68 3.221 1 91.62 105 GLY A O 1
ATOM 793 N N . ILE A 1 106 ? -6.52 11.75 2.369 1 92.94 106 ILE A N 1
ATOM 794 C CA . ILE A 1 106 ? -5.656 12.789 2.916 1 92.94 106 ILE A CA 1
ATOM 795 C C . ILE A 1 106 ? -5.992 14.133 2.266 1 92.94 106 ILE A C 1
ATOM 797 O O . ILE A 1 106 ? -6.262 14.195 1.063 1 92.94 106 ILE A O 1
ATOM 801 N N . LYS A 1 107 ? -5.969 15.156 3.021 1 90.88 107 LYS A N 1
ATOM 802 C CA . LYS A 1 107 ? -6.371 16.484 2.562 1 90.88 107 LYS A CA 1
ATOM 803 C C . LYS A 1 107 ? -5.414 17.016 1.501 1 90.88 107 LYS A C 1
ATOM 805 O O . LYS A 1 107 ? -5.844 17.5 0.452 1 90.88 107 LYS A O 1
ATOM 810 N N . GLU A 1 108 ? -4.125 17 1.777 1 88.94 108 GLU A N 1
ATOM 811 C CA . GLU A 1 108 ? -3.111 17.531 0.875 1 88.94 108 GLU A CA 1
ATOM 812 C C . GLU A 1 108 ? -1.73 16.969 1.19 1 88.94 108 GLU A C 1
ATOM 814 O O . GLU A 1 108 ? -1.474 16.531 2.316 1 88.94 108 GLU A O 1
ATOM 819 N N . VAL A 1 109 ? -0.922 16.953 0.086 1 90.56 109 VAL A N 1
ATOM 820 C CA . VAL A 1 109 ? 0.441 16.453 0.186 1 90.56 109 VAL A CA 1
ATOM 821 C C . VAL A 1 109 ? 1.426 17.5 -0.306 1 90.56 109 VAL A C 1
ATOM 823 O O . VAL A 1 109 ? 1.255 18.062 -1.392 1 90.56 109 VAL A O 1
ATOM 826 N N . PHE A 1 110 ? 2.445 17.797 0.55 1 87.56 110 PHE A N 1
ATOM 827 C CA . PHE A 1 110 ? 3.57 18.656 0.188 1 87.56 110 PHE A CA 1
ATOM 828 C C . PHE A 1 110 ? 4.844 17.828 0.024 1 87.56 110 PHE A C 1
ATOM 830 O O . PHE A 1 110 ? 5.129 16.953 0.839 1 87.56 110 PHE A O 1
ATOM 837 N N . TYR A 1 111 ? 5.566 18.062 -1.048 1 87.94 111 TYR A N 1
ATOM 838 C CA . TYR A 1 111 ? 6.805 17.312 -1.203 1 87.94 111 TYR A CA 1
ATOM 839 C C . TYR A 1 111 ? 7.961 18.234 -1.581 1 87.94 111 TYR A C 1
ATOM 841 O O . TYR A 1 111 ? 7.746 19.344 -2.072 1 87.94 111 TYR A O 1
ATOM 849 N N . GLY A 1 112 ? 9.172 17.812 -1.257 1 83.81 112 GLY A N 1
ATOM 850 C CA . GLY A 1 112 ? 10.367 18.641 -1.408 1 83.81 112 GLY A CA 1
ATOM 851 C C . GLY A 1 112 ? 11.016 18.5 -2.771 1 83.81 112 GLY A C 1
ATOM 852 O O . GLY A 1 112 ? 11.547 19.469 -3.311 1 83.81 112 GLY A O 1
ATOM 853 N N . CYS A 1 113 ? 11.164 17.328 -3.33 1 78.88 113 CYS A N 1
ATOM 854 C CA . CYS A 1 113 ? 11.781 17.125 -4.637 1 78.88 113 CYS A CA 1
ATOM 855 C C . CYS A 1 113 ? 10.953 16.172 -5.484 1 78.88 113 CYS A C 1
ATOM 857 O O . CYS A 1 113 ? 10.156 15.391 -4.953 1 78.88 113 CYS A O 1
ATOM 859 N N . SER A 1 114 ? 11.172 16.297 -6.781 1 76.75 114 SER A N 1
ATOM 860 C CA . SER A 1 114 ? 10.461 15.414 -7.707 1 76.75 114 SER A CA 1
ATOM 861 C C . SER A 1 114 ? 11.047 14.008 -7.707 1 76.75 114 SER A C 1
ATOM 863 O O . SER A 1 114 ? 12.234 13.828 -7.426 1 76.75 114 SER A O 1
ATOM 865 N N . ASN A 1 115 ? 10.156 13.094 -7.824 1 72.38 115 ASN A N 1
ATOM 866 C CA . ASN A 1 115 ? 10.562 11.703 -7.965 1 72.38 115 ASN A CA 1
ATOM 867 C C . ASN A 1 115 ? 10.812 11.336 -9.422 1 72.38 115 ASN A C 1
ATOM 869 O O . ASN A 1 115 ? 9.891 11.359 -10.242 1 72.38 115 ASN A O 1
ATOM 873 N N . ASP A 1 116 ? 12.094 11.164 -9.773 1 62.41 116 ASP A N 1
ATOM 874 C CA . ASP A 1 116 ? 12.539 10.922 -11.141 1 62.41 116 ASP A CA 1
ATOM 875 C C . ASP A 1 116 ? 11.75 9.781 -11.773 1 62.41 116 ASP A C 1
ATOM 877 O O . ASP A 1 116 ? 11.562 9.75 -12.992 1 62.41 116 ASP A O 1
ATOM 881 N N . LYS A 1 117 ? 11.508 8.805 -10.969 1 57.16 117 LYS A N 1
ATOM 882 C CA . LYS A 1 117 ? 10.773 7.668 -11.523 1 57.16 117 LYS A CA 1
ATOM 883 C C . LYS A 1 117 ? 9.406 8.094 -12.039 1 57.16 117 LYS A C 1
ATOM 885 O O . LYS A 1 117 ? 8.836 7.445 -12.922 1 57.16 117 LYS A O 1
ATOM 890 N N . PHE A 1 118 ? 8.875 9.07 -11.391 1 52.03 118 PHE A N 1
ATOM 891 C CA . PHE A 1 118 ? 7.582 9.602 -11.82 1 52.03 118 PHE A CA 1
ATOM 892 C C . PHE A 1 118 ? 7.77 10.781 -12.766 1 52.03 118 PHE A C 1
ATOM 894 O O . PHE A 1 118 ? 6.844 11.164 -13.484 1 52.03 118 PHE A O 1
ATOM 901 N N . GLY A 1 119 ? 8.906 11.555 -12.688 1 38.62 119 GLY A N 1
ATOM 902 C CA . GLY A 1 119 ? 9.18 12.805 -13.367 1 38.62 119 GLY A CA 1
ATOM 903 C C . GLY A 1 119 ? 9.281 12.656 -14.875 1 38.62 119 GLY A C 1
ATOM 904 O O . GLY A 1 119 ? 9.414 13.648 -15.594 1 38.62 119 GLY A O 1
ATOM 905 N N . GLY A 1 120 ? 9.953 11.664 -15.438 1 34.28 120 GLY A N 1
ATOM 906 C CA . GLY A 1 120 ? 9.984 11.938 -16.875 1 34.28 120 GLY A CA 1
ATOM 907 C C . GLY A 1 120 ? 8.633 12.32 -17.438 1 34.28 120 GLY A C 1
ATOM 908 O O . GLY A 1 120 ? 8.539 13.211 -18.281 1 34.28 120 GLY A O 1
ATOM 909 N N . CYS A 1 121 ? 7.699 11.344 -17.688 1 29.16 121 CYS A N 1
ATOM 910 C CA . CYS A 1 121 ? 6.426 11.836 -18.203 1 29.16 121 CYS A CA 1
ATOM 911 C C . CYS A 1 121 ? 5.707 12.68 -17.156 1 29.16 121 CYS A C 1
ATOM 913 O O . CYS A 1 121 ? 5.855 12.445 -15.953 1 29.16 121 CYS A O 1
ATOM 915 N N . GLY A 1 122 ? 5.352 13.875 -17.312 1 29.86 122 GLY A N 1
ATOM 916 C CA . GLY A 1 122 ? 4.359 14.641 -16.562 1 29.86 122 GLY A CA 1
ATOM 917 C C . GLY A 1 122 ? 3.488 13.781 -15.672 1 29.86 122 GLY A C 1
ATOM 918 O O . GLY A 1 122 ? 3.365 12.578 -15.891 1 29.86 122 GLY A O 1
ATOM 919 N N . SER A 1 123 ? 3.412 14.086 -14.391 1 35.03 123 SER A N 1
ATOM 920 C CA . SER A 1 123 ? 2.547 13.555 -13.344 1 35.03 123 SER A CA 1
ATOM 921 C C . SER A 1 123 ? 1.228 13.055 -13.922 1 35.03 123 SER A C 1
ATOM 923 O O . SER A 1 123 ? 0.154 13.477 -13.5 1 35.03 123 SER A O 1
ATOM 925 N N . ILE A 1 124 ? 1.146 12.852 -15.289 1 31.41 124 ILE A N 1
ATOM 926 C CA . ILE A 1 124 ? -0.242 12.789 -15.734 1 31.41 124 ILE A CA 1
ATOM 927 C C . ILE A 1 124 ? -0.928 11.578 -15.109 1 31.41 124 ILE A C 1
ATOM 929 O O . ILE A 1 124 ? -0.601 10.438 -15.445 1 31.41 124 ILE A O 1
ATOM 933 N N . LEU A 1 125 ? -0.685 11.039 -13.898 1 37.22 125 LEU A N 1
ATOM 934 C CA . LEU A 1 125 ? -1.908 10.289 -13.617 1 37.22 125 LEU A CA 1
ATOM 935 C C . LEU A 1 125 ? -3.119 10.984 -14.227 1 37.22 125 LEU A C 1
ATOM 937 O O . LEU A 1 125 ? -3.609 11.977 -13.688 1 37.22 125 LEU A O 1
ATOM 941 N N . SER A 1 126 ? -3.025 11.312 -15.523 1 30.7 126 SER A N 1
ATOM 942 C CA . SER A 1 126 ? -4.277 11.859 -16.031 1 30.7 126 SER A CA 1
ATOM 943 C C . SER A 1 126 ? -5.465 10.984 -15.648 1 30.7 126 SER A C 1
ATOM 945 O O . SER A 1 126 ? -5.629 9.883 -16.172 1 30.7 126 SER A O 1
ATOM 947 N N . LEU A 1 127 ? -5.691 10.766 -14.305 1 32.12 127 LEU A N 1
ATOM 948 C CA . LEU A 1 127 ? -7.078 10.383 -14.055 1 32.12 127 LEU A CA 1
ATOM 949 C C . LEU A 1 127 ? -8.016 11.047 -15.055 1 32.12 127 LEU A C 1
ATOM 951 O O . LEU A 1 127 ? -8.078 12.273 -15.133 1 32.12 127 LEU A O 1
ATOM 955 N N . HIS A 1 128 ? -7.891 10.672 -16.297 1 30.12 128 HIS A N 1
ATOM 956 C CA . HIS A 1 128 ? -8.852 11.133 -17.297 1 30.12 128 HIS A CA 1
ATOM 957 C C . HIS A 1 128 ? -10.234 11.32 -16.672 1 30.12 128 HIS A C 1
ATOM 959 O O . HIS A 1 128 ? -10.898 10.344 -16.328 1 30.12 128 HIS A O 1
ATOM 965 N N . LEU A 1 129 ? -10.492 12.344 -15.844 1 30.2 129 LEU A N 1
ATOM 966 C CA . LEU A 1 129 ? -11.797 12.953 -15.641 1 30.2 129 LEU A CA 1
ATOM 967 C C . LEU A 1 129 ? -12.492 13.211 -16.969 1 30.2 129 LEU A C 1
ATOM 969 O O . LEU A 1 129 ? -12.031 14.039 -17.766 1 30.2 129 LEU A O 1
ATOM 973 N N . SER A 1 130 ? -12.852 12.148 -17.672 1 29.2 130 SER A N 1
ATOM 974 C CA . SER A 1 130 ? -13.773 12.484 -18.734 1 29.2 130 SER A CA 1
ATOM 975 C C . SER A 1 130 ? -14.75 13.578 -18.312 1 29.2 130 SER A C 1
ATOM 977 O O . SER A 1 130 ? -15.109 13.672 -17.141 1 29.2 130 SER A O 1
ATOM 979 N N . ASN A 1 131 ? -14.906 14.695 -18.984 1 29.17 131 ASN A N 1
ATOM 980 C CA . ASN A 1 131 ? -15.859 15.805 -18.969 1 29.17 131 ASN A CA 1
ATOM 981 C C . ASN A 1 131 ? -17.281 15.32 -18.703 1 29.17 131 ASN A C 1
ATOM 983 O O . ASN A 1 131 ? -18.219 16.125 -18.703 1 29.17 131 ASN A O 1
ATOM 987 N N . THR A 1 132 ? -17.828 14.266 -19.25 1 29.75 132 THR A N 1
ATOM 988 C CA . THR A 1 132 ? -19.281 14.375 -19.172 1 29.75 132 THR A CA 1
ATOM 989 C C . THR A 1 132 ? -19.734 14.406 -17.719 1 29.75 132 THR A C 1
ATOM 991 O O . THR A 1 132 ? -20.547 15.258 -17.328 1 29.75 132 THR A O 1
ATOM 994 N N . THR A 1 133 ? -20.297 13.258 -17.141 1 30.03 133 THR A N 1
ATOM 995 C CA . THR A 1 133 ? -21.016 13.43 -15.883 1 30.03 133 THR A CA 1
ATOM 996 C C . THR A 1 133 ? -20.062 13.836 -14.766 1 30.03 133 THR A C 1
ATOM 998 O O . THR A 1 133 ? -18.859 13.555 -14.836 1 30.03 133 THR A O 1
ATOM 1001 N N . PRO A 1 134 ? -20.406 14.695 -13.516 1 27.06 134 PRO A N 1
ATOM 1002 C CA . PRO A 1 134 ? -19.656 15.234 -12.375 1 27.06 134 PRO A CA 1
ATOM 1003 C C . PRO A 1 134 ? -18.656 14.234 -11.812 1 27.06 134 PRO A C 1
ATOM 1005 O O . PRO A 1 134 ? -19.016 13.359 -11.031 1 27.06 134 PRO A O 1
ATOM 1008 N N . LEU A 1 135 ? -18.203 13.383 -12.367 1 31.06 135 LEU A N 1
ATOM 1009 C CA . LEU A 1 135 ? -17.078 12.656 -11.797 1 31.06 135 LEU A CA 1
ATOM 1010 C C . LEU A 1 135 ? -16.109 13.609 -11.109 1 31.06 135 LEU A C 1
ATOM 1012 O O . LEU A 1 135 ? -15.258 14.211 -11.766 1 31.06 135 LEU A O 1
ATOM 1016 N N . ASN A 1 136 ? -16.438 14.547 -10.281 1 28.39 136 ASN A N 1
ATOM 1017 C CA . ASN A 1 136 ? -16.219 15.789 -9.547 1 28.39 136 ASN A CA 1
ATOM 1018 C C . ASN A 1 136 ? -14.867 15.781 -8.844 1 28.39 136 ASN A C 1
ATOM 1020 O O . ASN A 1 136 ? -14.039 14.898 -9.078 1 28.39 136 ASN A O 1
ATOM 1024 N N . ASN A 1 137 ? -14.766 16.141 -7.336 1 29.03 137 ASN A N 1
ATOM 1025 C CA . ASN A 1 137 ? -14.016 16.719 -6.23 1 29.03 137 ASN A CA 1
ATOM 1026 C C . ASN A 1 137 ? -12.859 15.82 -5.801 1 29.03 137 ASN A C 1
ATOM 1028 O O . ASN A 1 137 ? -11.875 16.297 -5.23 1 29.03 137 ASN A O 1
ATOM 1032 N N . PHE A 1 138 ? -12.922 14.586 -5.867 1 29.3 138 PHE A N 1
ATOM 1033 C CA . PHE A 1 138 ? -11.977 13.773 -5.098 1 29.3 138 PHE A CA 1
ATOM 1034 C C . PHE A 1 138 ? -10.633 13.695 -5.809 1 29.3 138 PHE A C 1
ATOM 1036 O O . PHE A 1 138 ? -9.578 13.812 -5.172 1 29.3 138 PHE A O 1
ATOM 1043 N N . THR A 1 139 ? -10.57 13.211 -6.992 1 33 139 THR A N 1
ATOM 1044 C CA . THR A 1 139 ? -9.281 13.039 -7.645 1 33 139 THR A CA 1
ATOM 1045 C C . THR A 1 139 ? -8.547 14.375 -7.734 1 33 139 THR A C 1
ATOM 1047 O O . THR A 1 139 ? -7.32 14.414 -7.887 1 33 139 THR A O 1
ATOM 1050 N N . ARG A 1 140 ? -9.336 15.422 -8.141 1 33.84 140 ARG A N 1
ATOM 1051 C CA . ARG A 1 140 ? -8.75 16.75 -8.227 1 33.84 140 ARG A CA 1
ATOM 1052 C C . ARG A 1 140 ? -7.992 17.109 -6.953 1 33.84 140 ARG A C 1
ATOM 1054 O O . ARG A 1 140 ? -6.957 17.766 -7.004 1 33.84 140 ARG A O 1
ATOM 1061 N N . LYS A 1 141 ? -8.68 16.703 -5.875 1 35.38 141 LYS A N 1
ATOM 1062 C CA . LYS A 1 141 ? -8.047 17.156 -4.637 1 35.38 141 LYS A CA 1
ATOM 1063 C C . LYS A 1 141 ? -6.688 16.484 -4.441 1 35.38 141 LYS A C 1
ATOM 1065 O O . LYS A 1 141 ? -5.758 17.109 -3.918 1 35.38 141 LYS A O 1
ATOM 1070 N N . VAL A 1 142 ? -6.645 15.266 -4.785 1 36.34 142 VAL A N 1
ATOM 1071 C CA . VAL A 1 142 ? -5.371 14.664 -4.418 1 36.34 142 VAL A CA 1
ATOM 1072 C C . VAL A 1 142 ? -4.254 15.242 -5.281 1 36.34 142 VAL A C 1
ATOM 1074 O O . VAL A 1 142 ? -3.139 15.469 -4.801 1 36.34 142 VAL A O 1
ATOM 1077 N N . PHE A 1 143 ? -4.543 15.258 -6.688 1 38.44 143 PHE A N 1
ATOM 1078 C CA . PHE A 1 143 ? -3.494 15.797 -7.543 1 38.44 143 PHE A CA 1
ATOM 1079 C C . PHE A 1 143 ? -3.203 17.25 -7.188 1 38.44 143 PHE A C 1
ATOM 1081 O O . PHE A 1 143 ? -2.055 17.688 -7.262 1 38.44 143 PHE A O 1
ATOM 1088 N N . GLN A 1 144 ? -4.301 18.031 -7.098 1 36.78 144 GLN A N 1
ATOM 1089 C CA . GLN A 1 144 ? -3.943 19.438 -6.953 1 36.78 144 GLN A CA 1
ATOM 1090 C C . GLN A 1 144 ? -2.828 19.625 -5.93 1 36.78 144 GLN A C 1
ATOM 1092 O O . GLN A 1 144 ? -1.999 20.531 -6.062 1 36.78 144 GLN A O 1
ATOM 1097 N N . MET A 1 145 ? -3.031 19 -4.73 1 40.91 145 MET A N 1
ATOM 1098 C CA . MET A 1 145 ? -2.408 19.656 -3.586 1 40.91 145 MET A CA 1
ATOM 1099 C C . MET A 1 145 ? -0.938 19.266 -3.471 1 40.91 145 MET A C 1
ATOM 1101 O O . MET A 1 145 ? -0.342 19.391 -2.396 1 40.91 145 MET A O 1
ATOM 1105 N N . TYR A 1 146 ? -0.534 18.438 -4.473 1 43.78 146 TYR A N 1
ATOM 1106 C CA . TYR A 1 146 ? 0.906 18.281 -4.297 1 43.78 146 TYR A CA 1
ATOM 1107 C C . TYR A 1 146 ? 1.627 19.594 -4.578 1 43.78 146 TYR A C 1
ATOM 1109 O O . TYR A 1 146 ? 1.369 20.25 -5.594 1 43.78 146 TYR A O 1
ATOM 1117 N N . TRP A 1 147 ? 2.088 20.281 -3.689 1 46.31 147 TRP A N 1
ATOM 1118 C CA . TRP A 1 147 ? 2.92 21.469 -3.793 1 46.31 147 TRP A CA 1
ATOM 1119 C C . TRP A 1 147 ? 4.402 21.109 -3.756 1 46.31 147 TRP A C 1
ATOM 1121 O O . TRP A 1 147 ? 4.832 20.312 -2.916 1 46.31 147 TRP A O 1
ATOM 1131 N N . MET A 1 148 ? 4.934 21.172 -4.957 1 43.47 148 MET A N 1
ATOM 1132 C CA . MET A 1 148 ? 6.391 21.062 -4.895 1 43.47 148 MET A CA 1
ATOM 1133 C C . MET A 1 148 ? 6.984 22.203 -4.078 1 43.47 148 MET A C 1
ATOM 1135 O O . MET A 1 148 ? 6.637 23.359 -4.281 1 43.47 148 MET A O 1
ATOM 1139 N N . TYR A 1 149 ? 7.242 21.953 -2.986 1 40.28 149 TYR A N 1
ATOM 1140 C CA . TYR A 1 149 ? 7.996 22.953 -2.236 1 40.28 149 TYR A CA 1
ATOM 1141 C C . TYR A 1 149 ? 9.32 23.266 -2.924 1 40.28 149 TYR A C 1
ATOM 1143 O O . TYR A 1 149 ? 10.188 22.406 -3.035 1 40.28 149 TYR A O 1
ATOM 1151 N N . ASN A 1 150 ? 9.305 23.906 -4.043 1 35.5 150 ASN A N 1
ATOM 1152 C CA . ASN A 1 150 ? 10.523 24.375 -4.688 1 35.5 150 ASN A CA 1
ATOM 1153 C C . ASN A 1 150 ? 11.508 24.953 -3.668 1 35.5 150 ASN A C 1
ATOM 1155 O O . ASN A 1 150 ? 12.625 25.328 -4.02 1 35.5 150 ASN A O 1
ATOM 1159 N N . GLY A 1 151 ? 11.148 25.688 -2.689 1 32.03 151 GLY A N 1
ATOM 1160 C CA . GLY A 1 151 ? 12.227 26.234 -1.89 1 32.03 151 GLY A CA 1
ATOM 1161 C C . GLY A 1 151 ? 13.117 25.172 -1.277 1 32.03 151 GLY A C 1
ATOM 1162 O O . GLY A 1 151 ? 13.82 25.422 -0.298 1 32.03 151 GLY A O 1
ATOM 1163 N N . ILE A 1 152 ? 12.641 23.984 -1.251 1 32.91 152 ILE A N 1
ATOM 1164 C CA . ILE A 1 152 ? 13.703 23.125 -0.723 1 32.91 152 ILE A CA 1
ATOM 1165 C C . ILE A 1 152 ? 14.992 23.375 -1.496 1 32.91 152 ILE A C 1
ATOM 1167 O O . ILE A 1 152 ? 15.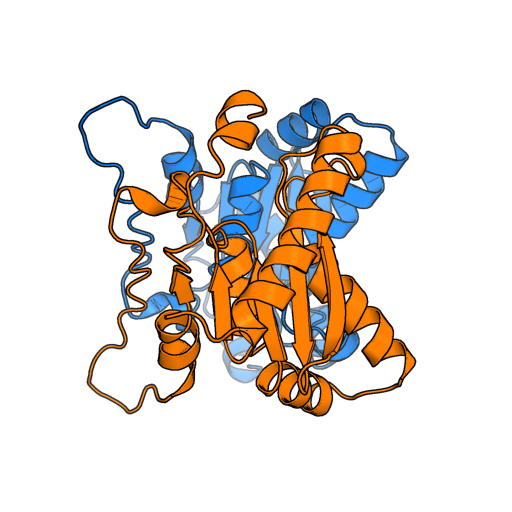07 23.094 -2.693 1 32.91 152 ILE A O 1
ATOM 1171 N N . ARG A 1 153 ? 15.68 24.391 -1.309 1 29.77 153 ARG A N 1
ATOM 1172 C CA . ARG A 1 153 ? 17.094 24.484 -1.66 1 29.77 153 ARG A CA 1
ATOM 1173 C C . ARG A 1 153 ? 17.688 23.109 -1.893 1 29.77 153 ARG A C 1
ATOM 1175 O O . ARG A 1 153 ? 17.391 22.156 -1.163 1 29.77 153 ARG A O 1
ATOM 1182 N N . SER A 1 154 ? 17.984 22.719 -3.051 1 28.31 154 SER A N 1
ATOM 1183 C CA . SER A 1 154 ? 19.062 21.75 -3.23 1 28.31 154 SER A CA 1
ATOM 1184 C C . SER A 1 154 ? 19.953 21.672 -1.99 1 28.31 154 SER A C 1
ATOM 1186 O O . SER A 1 154 ? 20.672 22.609 -1.682 1 28.31 154 SER A O 1
ATOM 1188 N N . CYS A 1 155 ? 19.438 21.594 -0.846 1 26.17 155 CYS A N 1
ATOM 1189 C CA . CYS A 1 155 ? 20.578 21.453 0.068 1 26.17 155 CYS A CA 1
ATOM 1190 C C . CYS A 1 155 ? 21.75 20.797 -0.626 1 26.17 155 CYS A C 1
ATOM 1192 O O . CYS A 1 155 ? 21.672 19.625 -1.027 1 26.17 155 CYS A O 1
ATOM 1194 N N . SER A 1 156 ? 22.453 21.453 -1.442 1 26.58 156 SER A N 1
ATOM 1195 C CA . SER A 1 156 ? 23.812 21.234 -1.952 1 26.58 156 SER A CA 1
ATOM 1196 C C . SER A 1 156 ? 24.547 20.188 -1.132 1 26.58 156 SER A C 1
ATOM 1198 O O . SER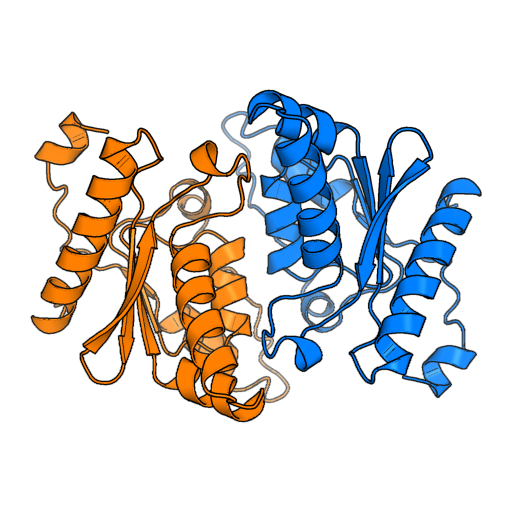 A 1 156 ? 25.422 19.484 -1.65 1 26.58 156 SER A O 1
ATOM 1200 N N . SER A 1 157 ? 24.422 20.281 0.224 1 25.38 157 SER A N 1
ATOM 1201 C CA . SER A 1 157 ? 25.172 19.312 1.028 1 25.38 157 SER A CA 1
ATOM 1202 C C . SER A 1 157 ? 24.531 17.938 0.944 1 25.38 157 SER A C 1
ATOM 1204 O O . SER A 1 157 ? 25.109 16.953 1.403 1 25.38 157 SER A O 1
ATOM 1206 N N . LEU A 1 158 ? 23.234 17.812 0.768 1 26.3 158 LEU A N 1
ATOM 1207 C CA . LEU A 1 158 ? 22.812 16.422 0.633 1 26.3 158 LEU A CA 1
ATOM 1208 C C . LEU A 1 158 ? 23.047 15.914 -0.788 1 26.3 158 LEU A C 1
ATOM 1210 O O . LEU A 1 158 ? 22.766 14.75 -1.092 1 26.3 158 LEU A O 1
ATOM 1214 N N . SER A 1 159 ? 23.016 16.594 -1.816 1 25.61 159 SER A N 1
ATOM 1215 C CA . SER A 1 159 ? 23.594 16.141 -3.076 1 25.61 159 SER A CA 1
ATOM 1216 C C . SER A 1 159 ? 24.938 15.445 -2.85 1 25.61 159 SER A C 1
ATOM 1218 O O . SER A 1 159 ? 25.359 14.609 -3.65 1 25.61 159 SER A O 1
ATOM 1220 N N . ASN A 1 160 ? 25.734 15.992 -2.01 1 25.56 160 ASN A N 1
ATOM 1221 C CA . ASN A 1 160 ? 26.953 15.305 -1.627 1 25.56 160 ASN A CA 1
ATOM 1222 C C . ASN A 1 160 ? 26.672 14.039 -0.818 1 25.56 160 ASN A C 1
ATOM 1224 O O . ASN A 1 160 ? 27.578 13.281 -0.496 1 25.56 160 ASN A O 1
ATOM 1228 N N . ILE A 1 161 ? 25.578 14.047 -0.114 1 24.77 161 ILE A N 1
ATOM 1229 C CA . ILE A 1 161 ? 25.375 12.789 0.604 1 24.77 161 ILE A CA 1
ATOM 1230 C C . ILE A 1 161 ? 24.609 11.805 -0.276 1 24.77 161 ILE A C 1
ATOM 1232 O O . ILE A 1 161 ? 24.641 10.594 -0.037 1 24.77 161 ILE A O 1
ATOM 1236 N N . LEU A 1 162 ? 23.547 12.211 -1.044 1 25.84 162 LEU A N 1
ATOM 1237 C CA . LEU A 1 162 ? 22.969 11.133 -1.841 1 25.84 162 LEU A CA 1
ATOM 1238 C C . LEU A 1 162 ? 23.797 10.891 -3.102 1 25.84 162 LEU A C 1
ATOM 1240 O O . LEU A 1 162 ? 24.203 11.844 -3.77 1 25.84 162 LEU A O 1
ATOM 1244 N N . MET B 1 1 ? -7.57 -18.797 -23.859 1 39.5 1 MET B N 1
ATOM 1245 C CA . MET B 1 1 ? -8.242 -19.703 -22.938 1 39.5 1 MET B CA 1
ATOM 1246 C C . MET B 1 1 ? -7.434 -19.875 -21.656 1 39.5 1 MET B C 1
ATOM 1248 O O . MET B 1 1 ? -6.227 -20.125 -21.703 1 39.5 1 MET B O 1
ATOM 1252 N N . SER B 1 2 ? -7.969 -19.328 -20.578 1 58.31 2 SER B N 1
ATOM 1253 C CA . SER B 1 2 ? -7.254 -19.531 -19.328 1 58.31 2 SER B CA 1
ATOM 1254 C C . SER B 1 2 ? -6.934 -21 -19.094 1 58.31 2 SER B C 1
ATOM 1256 O O . SER B 1 2 ? -7.719 -21.875 -19.469 1 58.31 2 SER B O 1
ATOM 1258 N N . SER B 1 3 ? -5.684 -21.453 -19.016 1 69.44 3 SER B N 1
ATOM 1259 C CA . SER B 1 3 ? -5.309 -22.828 -18.672 1 69.44 3 SER B CA 1
ATOM 1260 C C . SER B 1 3 ? -6.121 -23.344 -17.484 1 69.44 3 SER B C 1
ATOM 1262 O O . SER B 1 3 ? -6.641 -22.547 -16.703 1 69.44 3 SER B O 1
ATOM 1264 N N . PRO B 1 4 ? -6.551 -24.578 -17.562 1 70.31 4 PRO B N 1
ATOM 1265 C CA . PRO B 1 4 ? -7.27 -25.172 -16.422 1 70.31 4 PRO B CA 1
ATOM 1266 C C . PRO B 1 4 ? -6.684 -24.766 -15.078 1 70.31 4 PRO B C 1
ATOM 1268 O O . PRO B 1 4 ? -7.426 -24.578 -14.109 1 70.31 4 PRO B O 1
ATOM 1271 N N . GLU B 1 5 ? -5.438 -24.625 -15.008 1 82.31 5 GLU B N 1
ATOM 1272 C CA . GLU B 1 5 ? -4.789 -24.219 -13.766 1 82.31 5 GLU B CA 1
ATOM 1273 C C . GLU B 1 5 ? -5.195 -22.812 -13.359 1 82.31 5 GLU B C 1
ATOM 1275 O O . GLU B 1 5 ? -5.453 -22.531 -12.18 1 82.31 5 GLU B O 1
ATOM 1280 N N . THR B 1 6 ? -5.34 -22.016 -14.367 1 83.44 6 THR B N 1
ATOM 1281 C CA . THR B 1 6 ? -5.75 -20.641 -14.109 1 83.44 6 THR B CA 1
ATOM 1282 C C . THR B 1 6 ? -7.16 -20.594 -13.531 1 83.44 6 THR B C 1
ATOM 1284 O O . THR B 1 6 ? -7.43 -19.828 -12.602 1 83.44 6 THR B O 1
ATOM 1287 N N . LEU B 1 7 ? -7.938 -21.453 -14.016 1 85.12 7 LEU B N 1
ATOM 1288 C CA . LEU B 1 7 ? -9.312 -21.516 -13.531 1 85.12 7 LEU B CA 1
ATOM 1289 C C . LEU B 1 7 ? -9.375 -22 -12.094 1 85.12 7 LEU B C 1
ATOM 1291 O O . LEU B 1 7 ? -10.172 -21.5 -11.297 1 85.12 7 LEU B O 1
ATOM 1295 N N . THR B 1 8 ? -8.562 -22.969 -11.766 1 92.06 8 THR B N 1
ATOM 1296 C CA . THR B 1 8 ? -8.516 -23.5 -10.406 1 92.06 8 THR B CA 1
ATOM 1297 C C . THR B 1 8 ? -8.07 -22.422 -9.422 1 92.06 8 THR B C 1
ATOM 1299 O O . THR B 1 8 ? -8.68 -22.25 -8.367 1 92.06 8 THR B O 1
ATOM 1302 N N . PHE B 1 9 ? -7.078 -21.688 -9.789 1 94.38 9 PHE B N 1
ATOM 1303 C CA . PHE B 1 9 ? -6.559 -20.656 -8.891 1 94.38 9 PHE B CA 1
ATOM 1304 C C . PHE B 1 9 ? -7.535 -19.5 -8.773 1 94.38 9 PHE B C 1
ATOM 1306 O O . PHE B 1 9 ? -7.684 -18.906 -7.699 1 94.38 9 PHE B O 1
ATOM 1313 N N . MET B 1 10 ? -8.273 -19.203 -9.875 1 92.44 10 MET B N 1
ATOM 1314 C CA . MET B 1 10 ? -9.289 -18.156 -9.812 1 92.44 10 MET B CA 1
ATOM 1315 C C . MET B 1 10 ? -10.445 -18.578 -8.914 1 92.44 10 MET B C 1
ATOM 1317 O O . MET B 1 10 ? -11 -17.75 -8.188 1 92.44 10 MET B O 1
ATOM 1321 N N . GLU B 1 11 ? -10.734 -19.828 -8.961 1 93.94 11 GLU B N 1
ATOM 1322 C CA . GLU B 1 11 ? -11.766 -20.328 -8.062 1 93.94 11 GLU B CA 1
ATOM 1323 C C . GLU B 1 11 ? -11.359 -20.156 -6.602 1 93.94 11 GLU B C 1
ATOM 1325 O O . GLU B 1 11 ? -12.188 -19.812 -5.758 1 93.94 11 GLU B O 1
ATOM 1330 N N . LEU B 1 12 ? -10.125 -20.406 -6.301 1 97.5 12 LEU B N 1
ATOM 1331 C CA . LEU B 1 12 ? -9.625 -20.219 -4.945 1 97.5 12 LEU B CA 1
ATOM 1332 C C . LEU B 1 12 ? -9.656 -18.734 -4.555 1 97.5 12 LEU B C 1
ATOM 1334 O O . LEU B 1 12 ? -9.961 -18.406 -3.404 1 97.5 12 LEU B O 1
ATOM 1338 N N . ALA B 1 13 ? -9.406 -17.859 -5.523 1 96.69 13 ALA B N 1
ATOM 1339 C CA . ALA B 1 13 ? -9.547 -16.422 -5.277 1 96.69 13 ALA B CA 1
ATOM 1340 C C . ALA B 1 13 ? -11 -16.062 -4.98 1 96.69 13 ALA B C 1
ATOM 1342 O O . ALA B 1 13 ? -11.273 -15.281 -4.066 1 96.69 13 ALA B O 1
ATOM 1343 N N . ILE B 1 14 ? -11.898 -16.656 -5.711 1 95.44 14 ILE B N 1
ATOM 1344 C CA . ILE B 1 14 ? -13.32 -16.406 -5.527 1 95.44 14 ILE B CA 1
ATOM 1345 C C . ILE B 1 14 ? -13.758 -16.875 -4.141 1 95.44 14 ILE B C 1
ATOM 1347 O O . ILE B 1 14 ? -14.578 -16.219 -3.488 1 95.44 14 ILE B O 1
ATOM 1351 N N . GLN B 1 15 ? -13.203 -17.953 -3.674 1 98.06 15 GLN B N 1
ATOM 1352 C CA . GLN B 1 15 ? -13.5 -18.406 -2.32 1 98.06 15 GLN B CA 1
ATOM 1353 C C . GLN B 1 15 ? -13.086 -17.375 -1.285 1 98.06 15 GLN B C 1
ATOM 1355 O O . GLN B 1 15 ? -13.812 -17.141 -0.313 1 98.06 15 GLN B O 1
ATOM 1360 N N . GLN B 1 16 ? -11.945 -16.75 -1.48 1 98.62 16 GLN B N 1
ATOM 1361 C CA . GLN B 1 16 ? -11.516 -15.672 -0.594 1 98.62 16 GLN B CA 1
ATOM 1362 C C . GLN B 1 16 ? -12.492 -14.5 -0.645 1 98.62 16 GLN B C 1
ATOM 1364 O O . GLN B 1 16 ? -12.805 -13.898 0.386 1 98.62 16 GLN B O 1
ATOM 1369 N N . ALA B 1 17 ? -13 -14.195 -1.839 1 97.06 17 ALA B N 1
ATOM 1370 C CA . ALA B 1 17 ? -13.969 -13.117 -2 1 97.06 17 ALA B CA 1
ATOM 1371 C C . ALA B 1 17 ? -15.266 -13.422 -1.244 1 97.06 17 ALA B C 1
ATOM 1373 O O . ALA B 1 17 ? -15.859 -12.523 -0.638 1 97.06 17 ALA B O 1
ATOM 1374 N N . LYS B 1 18 ? -15.641 -14.617 -1.3 1 97.25 18 LYS B N 1
ATOM 1375 C CA . LYS B 1 18 ? -16.844 -15.039 -0.572 1 97.25 18 LYS B CA 1
ATOM 1376 C C . LYS B 1 18 ? -16.656 -14.867 0.933 1 97.25 18 LYS B C 1
ATOM 1378 O O . LYS B 1 18 ? -17.562 -14.43 1.634 1 97.25 18 LYS B O 1
ATOM 1383 N N . LEU B 1 19 ? -15.484 -15.25 1.444 1 98.38 19 LEU B N 1
ATOM 1384 C CA . LEU B 1 19 ? -15.18 -15.055 2.857 1 98.38 19 LEU B CA 1
ATOM 1385 C C . LEU B 1 19 ? -15.258 -13.578 3.23 1 98.38 19 LEU B C 1
ATOM 1387 O O . LEU B 1 19 ? -15.727 -13.227 4.316 1 98.38 19 LEU B O 1
ATOM 1391 N N . ALA B 1 20 ? -14.766 -12.719 2.342 1 98.06 20 ALA B N 1
ATOM 1392 C CA . ALA B 1 20 ? -14.891 -11.281 2.566 1 98.06 20 ALA B CA 1
ATOM 1393 C C . ALA B 1 20 ? -16.359 -10.867 2.656 1 98.06 20 ALA B C 1
ATOM 1395 O O . ALA B 1 20 ? -16.75 -10.117 3.555 1 98.06 20 ALA B O 1
ATOM 1396 N N . LEU B 1 21 ? -17.125 -11.32 1.707 1 96.19 21 LEU B N 1
ATOM 1397 C CA . LEU B 1 21 ? -18.547 -11.008 1.667 1 96.19 21 LEU B CA 1
ATOM 1398 C C . LEU B 1 21 ? -19.234 -11.438 2.955 1 96.19 21 LEU B C 1
ATOM 1400 O O . LEU B 1 21 ? -20.078 -10.719 3.486 1 96.19 21 LEU B O 1
ATOM 1404 N N . ASP B 1 22 ? -18.859 -12.562 3.539 1 97 22 ASP B N 1
ATOM 1405 C CA . ASP B 1 22 ? -19.453 -13.133 4.746 1 97 22 ASP B CA 1
ATOM 1406 C C . ASP B 1 22 ? -19.281 -12.195 5.938 1 97 22 ASP B C 1
ATOM 1408 O O . ASP B 1 22 ? -20.062 -12.242 6.891 1 97 22 ASP B O 1
ATOM 1412 N N . VAL B 1 23 ? -18.312 -11.398 5.879 1 96.88 23 VAL B N 1
ATOM 1413 C CA . VAL B 1 23 ? -18.078 -10.477 6.988 1 96.88 23 VAL B CA 1
ATOM 1414 C C . VAL B 1 23 ? -18.359 -9.047 6.539 1 96.88 23 VAL B C 1
ATOM 1416 O O . VAL B 1 23 ? -17.781 -8.094 7.078 1 96.88 23 VAL B O 1
ATOM 1419 N N . LEU B 1 24 ? -19.031 -8.938 5.402 1 96 24 LEU B N 1
ATOM 1420 C CA . LEU B 1 24 ? -19.609 -7.695 4.902 1 96 24 LEU B CA 1
ATOM 1421 C C . LEU B 1 24 ? -18.516 -6.785 4.344 1 96 24 LEU B C 1
ATOM 1423 O O . LEU B 1 24 ? -18.625 -5.559 4.43 1 96 24 LEU B O 1
ATOM 1427 N N . GLU B 1 25 ? -17.484 -7.34 3.865 1 97.56 25 GLU B N 1
ATOM 1428 C CA . GLU B 1 25 ? -16.469 -6.633 3.082 1 97.56 25 GLU B CA 1
ATOM 1429 C C . GLU B 1 25 ? -16.797 -6.672 1.594 1 97.56 25 GLU B C 1
ATOM 1431 O O . GLU B 1 25 ? -17.531 -7.551 1.138 1 97.56 25 GLU B O 1
ATOM 1436 N N . VAL B 1 26 ? -16.312 -5.559 0.788 1 95.5 26 VAL B N 1
ATOM 1437 C CA . VAL B 1 26 ? -16.359 -5.684 -0.665 1 95.5 26 VAL B CA 1
ATOM 1438 C C . VAL B 1 26 ? -15.734 -7.004 -1.098 1 95.5 26 VAL B C 1
ATOM 1440 O O . VAL B 1 26 ? -14.617 -7.332 -0.688 1 95.5 26 VAL B O 1
ATOM 1443 N N . PRO B 1 27 ? -16.438 -7.828 -1.799 1 96.81 27 PRO B N 1
ATOM 1444 C CA . PRO B 1 27 ? -16 -9.195 -2.076 1 96.81 27 PRO B CA 1
ATOM 1445 C C . PRO B 1 27 ? -14.898 -9.258 -3.127 1 96.81 27 PRO B C 1
ATOM 1447 O O . PRO B 1 27 ? -15.164 -9.594 -4.285 1 96.81 27 PRO B O 1
ATOM 1450 N N . VAL B 1 28 ? -13.75 -8.969 -2.754 1 97.06 28 VAL B N 1
ATOM 1451 C CA . VAL B 1 28 ? -12.555 -9.156 -3.564 1 97.06 28 VAL B CA 1
ATOM 1452 C C . VAL B 1 28 ? -11.594 -10.109 -2.855 1 97.06 28 VAL B C 1
ATOM 1454 O O . VAL B 1 28 ? -11.375 -10 -1.647 1 97.06 28 VAL B O 1
ATOM 1457 N N . GLY B 1 29 ? -11.133 -11.086 -3.527 1 98.12 29 GLY B N 1
ATOM 1458 C CA . GLY B 1 29 ? -10.188 -12.078 -3.023 1 98.12 29 GLY B CA 1
ATOM 1459 C C . GLY B 1 29 ? -9.078 -12.398 -4.008 1 98.12 29 GLY B C 1
ATOM 1460 O O . GLY B 1 29 ? -9.219 -12.156 -5.207 1 98.12 29 GLY B O 1
ATOM 1461 N N . CYS B 1 30 ? -7.965 -12.914 -3.416 1 97.75 30 CYS B N 1
ATOM 1462 C CA . CYS B 1 30 ? -6.859 -13.289 -4.293 1 97.75 30 CYS B CA 1
ATOM 1463 C C . CYS B 1 30 ? -6.035 -14.414 -3.68 1 97.75 30 CYS B C 1
ATOM 1465 O O . CYS B 1 30 ? -6.184 -14.727 -2.496 1 97.75 30 CYS B O 1
ATOM 1467 N N . VAL B 1 31 ? -5.246 -15.016 -4.523 1 98.56 31 VAL B N 1
ATOM 1468 C CA . VAL B 1 31 ? -4.25 -15.992 -4.086 1 98.56 31 VAL B CA 1
ATOM 1469 C C . VAL B 1 31 ? -2.926 -15.727 -4.801 1 98.56 31 VAL B C 1
ATOM 1471 O O . VAL B 1 31 ? -2.91 -15.227 -5.926 1 98.56 31 VAL B O 1
ATOM 1474 N N . ILE B 1 32 ? -1.86 -15.992 -4.156 1 98.38 32 ILE B N 1
ATOM 1475 C CA . ILE B 1 32 ? -0.522 -15.953 -4.738 1 98.38 32 ILE B CA 1
ATOM 1476 C C . ILE B 1 32 ? -0.004 -17.375 -4.926 1 98.38 32 ILE B C 1
ATOM 1478 O O . ILE B 1 32 ? -0.092 -18.203 -4.012 1 98.38 32 ILE B O 1
ATOM 1482 N N . VAL B 1 33 ? 0.494 -17.641 -6.125 1 97.75 33 VAL B N 1
ATOM 1483 C CA . VAL B 1 33 ? 0.859 -18.984 -6.523 1 97.75 33 VAL B CA 1
ATOM 1484 C C . VAL B 1 33 ? 2.338 -19.031 -6.898 1 97.75 33 VAL B C 1
ATOM 1486 O O . VAL B 1 33 ? 2.834 -18.156 -7.605 1 97.75 33 VAL B O 1
ATOM 1489 N N . GLU B 1 34 ? 3.053 -19.984 -6.363 1 97.62 34 GLU B N 1
ATOM 1490 C CA . GLU B 1 34 ? 4.418 -20.344 -6.742 1 97.62 34 GLU B CA 1
ATOM 1491 C C . GLU B 1 34 ? 4.523 -21.828 -7.074 1 97.62 34 GLU B C 1
ATOM 1493 O O . GLU B 1 34 ? 4.094 -22.688 -6.289 1 97.62 34 GLU B O 1
ATOM 1498 N N . ASP B 1 35 ? 4.992 -22.156 -8.211 1 95.62 35 ASP B N 1
ATOM 1499 C CA . ASP B 1 35 ? 5.156 -23.547 -8.617 1 95.62 35 ASP B CA 1
ATOM 1500 C C . ASP B 1 35 ? 3.857 -24.328 -8.445 1 95.62 35 ASP B C 1
ATOM 1502 O O . ASP B 1 35 ? 3.838 -25.375 -7.789 1 95.62 35 ASP B O 1
ATOM 1506 N N . ASP B 1 36 ? 2.812 -23.688 -8.859 1 94.94 36 ASP B N 1
ATOM 1507 C CA . ASP B 1 36 ? 1.481 -24.281 -8.93 1 94.94 36 ASP B CA 1
ATOM 1508 C C . ASP B 1 36 ? 0.936 -24.578 -7.535 1 94.94 36 ASP B C 1
ATOM 1510 O O . ASP B 1 36 ? 0.068 -25.438 -7.371 1 94.94 36 ASP B O 1
ATOM 1514 N N . LYS B 1 37 ? 1.425 -23.875 -6.559 1 97.81 37 LYS B N 1
ATOM 1515 C CA . LYS B 1 37 ? 0.93 -23.984 -5.188 1 97.81 37 LYS B CA 1
ATOM 1516 C C . LYS B 1 37 ? 0.538 -22.625 -4.637 1 97.81 37 LYS B C 1
ATOM 1518 O O . LYS B 1 37 ? 1.253 -21.641 -4.84 1 97.81 37 LYS B O 1
ATOM 1523 N N . VAL B 1 38 ? -0.598 -22.625 -3.996 1 98.62 38 VAL B N 1
ATOM 1524 C CA . VAL B 1 38 ? -0.998 -21.406 -3.303 1 98.62 38 VAL B CA 1
ATOM 1525 C C . VAL B 1 38 ? -0.125 -21.203 -2.066 1 98.62 38 VAL B C 1
ATOM 1527 O O . VAL B 1 38 ? -0.077 -22.078 -1.186 1 98.62 38 VAL B O 1
ATOM 1530 N N . ILE B 1 39 ? 0.514 -20.078 -1.981 1 98.69 39 ILE B N 1
ATOM 1531 C CA . ILE B 1 39 ? 1.42 -19.875 -0.858 1 98.69 39 ILE B CA 1
ATOM 1532 C C . ILE B 1 39 ? 0.88 -18.75 0.036 1 98.69 39 ILE B C 1
ATOM 1534 O O . ILE B 1 39 ? 1.338 -18.578 1.168 1 98.69 39 ILE B O 1
ATOM 1538 N N . ALA B 1 40 ? -0.067 -18.062 -0.442 1 98.81 40 ALA B N 1
ATOM 1539 C CA . ALA B 1 40 ? -0.751 -17.062 0.368 1 98.81 40 ALA B CA 1
ATOM 1540 C C . ALA B 1 40 ? -2.107 -16.703 -0.233 1 98.81 40 ALA B C 1
ATOM 1542 O O . ALA B 1 40 ? -2.338 -16.906 -1.428 1 98.81 40 ALA B O 1
ATOM 1543 N N . SER B 1 41 ? -2.936 -16.25 0.531 1 98.81 41 SER B N 1
ATOM 1544 C CA . SER B 1 41 ? -4.25 -15.75 0.125 1 98.81 41 SER B CA 1
ATOM 1545 C C . SER B 1 41 ? -4.613 -14.469 0.865 1 98.81 41 SER B C 1
ATOM 1547 O O . SER B 1 41 ? -4.008 -14.141 1.887 1 98.81 41 SER B O 1
ATOM 1549 N N . GLY B 1 42 ? -5.508 -13.766 0.233 1 98.81 42 GLY B N 1
ATOM 1550 C CA . GLY B 1 42 ? -5.984 -12.539 0.847 1 98.81 42 GLY B CA 1
ATOM 1551 C C . GLY B 1 42 ? -7.391 -12.164 0.417 1 98.81 42 GLY B C 1
ATOM 1552 O O . GLY B 1 42 ? -7.848 -12.57 -0.652 1 98.81 42 GLY B O 1
ATOM 1553 N N . ARG B 1 43 ? -8.047 -11.477 1.268 1 98.75 43 ARG B N 1
ATOM 1554 C CA . ARG B 1 43 ? -9.344 -10.859 1.001 1 98.75 43 ARG B CA 1
ATOM 1555 C C . ARG B 1 43 ? -9.398 -9.445 1.562 1 98.75 43 ARG B C 1
ATOM 1557 O O . ARG B 1 43 ? -8.609 -9.078 2.434 1 98.75 43 ARG B O 1
ATOM 1564 N N . ASN B 1 44 ? -10.359 -8.68 0.988 1 98.12 44 ASN B N 1
ATOM 1565 C CA . ASN B 1 44 ? -10.508 -7.34 1.539 1 98.12 44 ASN B CA 1
ATOM 1566 C C . ASN B 1 44 ? -10.797 -7.379 3.037 1 98.12 44 ASN B C 1
ATOM 1568 O O . ASN B 1 44 ? -11.594 -8.195 3.5 1 98.12 44 ASN B O 1
ATOM 1572 N N . ARG B 1 45 ? -10.125 -6.504 3.766 1 98.06 45 ARG B N 1
ATOM 1573 C CA . ARG B 1 45 ? -10.336 -6.359 5.203 1 98.06 45 ARG B CA 1
ATOM 1574 C C . ARG B 1 45 ? -10.406 -4.887 5.602 1 98.06 45 ARG B C 1
ATOM 1576 O O . ARG B 1 45 ? -9.906 -4.504 6.66 1 98.06 45 ARG B O 1
ATOM 1583 N N . THR B 1 46 ? -10.883 -4.047 4.75 1 97.44 46 THR B N 1
ATOM 1584 C CA . THR B 1 46 ? -10.867 -2.598 4.922 1 97.44 46 THR B CA 1
ATOM 1585 C C . THR B 1 46 ? -11.711 -2.186 6.125 1 97.44 46 THR B C 1
ATOM 1587 O O . THR B 1 46 ? -11.25 -1.427 6.98 1 97.44 46 THR B O 1
ATOM 1590 N N . THR B 1 47 ? -12.906 -2.789 6.238 1 95.19 47 THR B N 1
ATOM 1591 C CA . THR B 1 47 ? -13.805 -2.424 7.324 1 95.19 47 THR B CA 1
ATOM 1592 C C . THR B 1 47 ? -13.328 -3.012 8.648 1 95.19 47 THR B C 1
ATOM 1594 O O . THR B 1 47 ? -13.281 -2.312 9.664 1 95.19 47 THR B O 1
ATOM 1597 N N . GLN B 1 48 ? -12.969 -4.262 8.625 1 95.25 48 GLN B N 1
ATOM 1598 C CA . GLN B 1 48 ? -12.508 -4.941 9.836 1 95.25 48 GLN B CA 1
ATOM 1599 C C . GLN B 1 48 ? -11.312 -4.223 10.453 1 95.25 48 GLN B C 1
ATOM 1601 O O . GLN B 1 48 ? -11.195 -4.148 11.68 1 95.25 48 GLN B O 1
ATOM 1606 N N . THR B 1 49 ? -10.469 -3.662 9.633 1 96.19 49 THR B N 1
ATOM 1607 C CA . THR B 1 49 ? -9.242 -3.049 10.117 1 96.19 49 THR B CA 1
ATOM 1608 C C . THR B 1 49 ? -9.367 -1.528 10.148 1 96.19 49 THR B C 1
ATOM 1610 O O . THR B 1 49 ? -8.414 -0.827 10.492 1 96.19 49 THR B O 1
ATOM 1613 N N . ARG B 1 50 ? -10.523 -0.996 9.664 1 96.38 50 ARG B N 1
ATOM 1614 C CA . ARG B 1 50 ? -10.742 0.442 9.539 1 96.38 50 ARG B CA 1
ATOM 1615 C C . ARG B 1 50 ? -9.625 1.104 8.75 1 96.38 50 ARG B C 1
ATOM 1617 O O . ARG B 1 50 ? -9.117 2.156 9.141 1 96.38 50 ARG B O 1
ATOM 1624 N N . ASN B 1 51 ? -9.164 0.466 7.801 1 97.5 51 ASN B N 1
ATOM 1625 C CA . ASN B 1 51 ? -8.078 0.853 6.902 1 97.5 51 ASN B CA 1
ATOM 1626 C C . ASN B 1 51 ? -8.453 0.609 5.441 1 97.5 51 ASN B C 1
ATOM 1628 O O . ASN B 1 51 ? -8.414 -0.529 4.969 1 97.5 51 ASN B O 1
ATOM 1632 N N . ALA B 1 52 ? -8.719 1.664 4.715 1 96.81 52 ALA B N 1
ATOM 1633 C CA . ALA B 1 52 ? -9.25 1.599 3.359 1 96.81 52 ALA B CA 1
ATOM 1634 C C . ALA B 1 52 ? -8.227 1.011 2.393 1 96.81 52 ALA B C 1
ATOM 1636 O O . ALA B 1 52 ? -8.57 0.653 1.262 1 96.81 52 ALA B O 1
ATOM 1637 N N . THR B 1 53 ? -6.941 0.836 2.82 1 97.31 53 THR B N 1
ATOM 1638 C CA . THR B 1 53 ? -5.898 0.369 1.916 1 97.31 53 THR B CA 1
ATOM 1639 C C . THR B 1 53 ? -5.715 -1.142 2.037 1 97.31 53 THR B C 1
ATOM 1641 O O . THR B 1 53 ? -4.91 -1.733 1.312 1 97.31 53 THR B O 1
ATOM 1644 N N . ARG B 1 54 ? -6.43 -1.802 2.912 1 98.25 54 ARG B N 1
ATOM 1645 C CA . ARG B 1 54 ? -6.215 -3.225 3.15 1 98.25 54 ARG B CA 1
ATOM 1646 C C . ARG B 1 54 ? -6.996 -4.074 2.152 1 98.25 54 ARG B C 1
ATOM 1648 O O . ARG B 1 54 ? -7.891 -4.828 2.539 1 98.25 54 ARG B O 1
ATOM 1655 N N . HIS B 1 55 ? -6.605 -3.957 0.917 1 98.38 55 HIS B N 1
ATOM 1656 C CA . HIS B 1 55 ? -7.176 -4.73 -0.181 1 98.38 55 HIS B CA 1
ATOM 1657 C C . HIS B 1 55 ? -6.652 -6.164 -0.171 1 98.38 55 HIS B C 1
ATOM 1659 O O . HIS B 1 55 ? -5.648 -6.461 0.481 1 98.38 55 HIS B O 1
ATOM 1665 N N . ALA B 1 56 ? -7.316 -7.035 -0.871 1 98.69 56 ALA B N 1
ATOM 1666 C CA . ALA B 1 56 ? -7.004 -8.461 -0.916 1 98.69 56 ALA B CA 1
ATOM 1667 C C . ALA B 1 56 ? -5.535 -8.688 -1.267 1 98.69 56 ALA B C 1
ATOM 1669 O O . ALA B 1 56 ? -4.855 -9.492 -0.628 1 98.69 56 ALA B O 1
ATOM 1670 N N . GLU B 1 57 ? -5.035 -7.965 -2.305 1 97.88 57 GLU B N 1
ATOM 1671 C CA . GLU B 1 57 ? -3.654 -8.109 -2.748 1 97.88 57 GLU B CA 1
ATOM 1672 C C . GLU B 1 57 ? -2.676 -7.762 -1.631 1 97.88 57 GLU B C 1
ATOM 1674 O O . GLU B 1 57 ? -1.714 -8.492 -1.389 1 97.88 57 GLU B O 1
ATOM 1679 N N . MET B 1 58 ? -2.951 -6.645 -0.964 1 98.69 58 MET B N 1
ATOM 1680 C CA . MET B 1 58 ? -2.078 -6.203 0.12 1 98.69 58 MET B CA 1
ATOM 1681 C C . MET B 1 58 ? -2.094 -7.203 1.272 1 98.69 58 MET B C 1
ATOM 1683 O O . MET B 1 58 ? -1.056 -7.477 1.877 1 98.69 58 MET B O 1
ATOM 1687 N N . GLU B 1 59 ? -3.248 -7.781 1.587 1 98.75 59 GLU B N 1
ATOM 1688 C CA . GLU B 1 59 ? -3.369 -8.797 2.631 1 98.75 59 GLU B CA 1
ATOM 1689 C C . GLU B 1 59 ? -2.541 -10.031 2.297 1 98.75 59 GLU B C 1
ATOM 1691 O O . GLU B 1 59 ? -1.812 -10.547 3.146 1 98.75 59 GLU B O 1
ATOM 1696 N N . ALA B 1 60 ? -2.646 -10.492 1.115 1 98.81 60 ALA B N 1
ATOM 1697 C CA . ALA B 1 60 ? -1.898 -11.68 0.708 1 98.81 60 ALA B CA 1
ATOM 1698 C C . ALA B 1 60 ? -0.395 -11.422 0.756 1 98.81 60 ALA B C 1
ATOM 1700 O O . ALA B 1 60 ? 0.372 -12.266 1.218 1 98.81 60 ALA B O 1
ATOM 1701 N N . VAL B 1 61 ? -0.012 -10.234 0.271 1 98.62 61 VAL B N 1
ATOM 1702 C CA . VAL B 1 61 ? 1.396 -9.852 0.255 1 98.62 61 VAL B CA 1
ATOM 1703 C C . VAL B 1 61 ? 1.938 -9.82 1.682 1 98.62 61 VAL B C 1
ATOM 1705 O O . VAL B 1 61 ? 3.037 -10.312 1.948 1 98.62 61 VAL B O 1
ATOM 1708 N N . ASP B 1 62 ? 1.158 -9.273 2.584 1 98.12 62 ASP B N 1
ATOM 1709 C CA . ASP B 1 62 ? 1.599 -9.188 3.973 1 98.12 62 ASP B CA 1
ATOM 1710 C C . ASP B 1 62 ? 1.806 -10.57 4.578 1 98.12 62 ASP B C 1
ATOM 1712 O O . ASP B 1 62 ? 2.762 -10.789 5.324 1 98.12 62 ASP B O 1
ATOM 1716 N N . VAL B 1 63 ? 0.918 -11.461 4.336 1 97.94 63 VAL B N 1
ATOM 1717 C CA . VAL B 1 63 ? 1.044 -12.836 4.82 1 97.94 63 VAL B CA 1
ATOM 1718 C C . VAL B 1 63 ? 2.361 -13.438 4.332 1 97.94 63 VAL B C 1
ATOM 1720 O O . VAL B 1 63 ? 3.125 -13.992 5.121 1 97.94 63 VAL B O 1
ATOM 1723 N N . LEU B 1 64 ? 2.586 -13.273 3.096 1 97.94 64 LEU B N 1
ATOM 1724 C CA . LEU B 1 64 ? 3.758 -13.875 2.473 1 97.94 64 LEU B CA 1
ATOM 1725 C C . LEU B 1 64 ? 5.043 -13.25 3.01 1 97.94 64 LEU B C 1
ATOM 1727 O O . LEU B 1 64 ? 5.984 -13.969 3.357 1 97.94 64 LEU B O 1
ATOM 1731 N N . LEU B 1 65 ? 5.074 -11.953 3.084 1 97.94 65 LEU B N 1
ATOM 1732 C CA . LEU B 1 65 ? 6.258 -11.25 3.576 1 97.94 65 LEU B CA 1
ATOM 1733 C C . LEU B 1 65 ? 6.531 -11.609 5.031 1 97.94 65 LEU B C 1
ATOM 1735 O O . LEU B 1 65 ? 7.688 -11.773 5.43 1 97.94 65 LEU B O 1
ATOM 1739 N N . GLY B 1 66 ? 5.457 -11.758 5.84 1 97.44 66 GLY B N 1
ATOM 1740 C CA . GLY B 1 66 ? 5.617 -12.219 7.207 1 97.44 66 GLY B CA 1
ATOM 1741 C C . GLY B 1 66 ? 6.277 -13.586 7.301 1 97.44 66 GLY B C 1
ATOM 1742 O O . GLY B 1 66 ? 7.18 -13.789 8.109 1 97.44 66 GLY B O 1
ATOM 1743 N N . GLN B 1 67 ? 5.867 -14.438 6.492 1 97.38 67 GLN B N 1
ATOM 1744 C CA . GLN B 1 67 ? 6.422 -15.789 6.453 1 97.38 67 GLN B CA 1
ATOM 1745 C C . GLN B 1 67 ? 7.895 -15.766 6.043 1 97.38 67 GLN B C 1
ATOM 1747 O O . GLN B 1 67 ? 8.727 -16.438 6.66 1 97.38 67 GLN B O 1
ATOM 1752 N N . TRP B 1 68 ? 8.18 -15 5.059 1 97.56 68 TRP B N 1
ATOM 1753 C CA . TRP B 1 68 ? 9.539 -14.977 4.516 1 97.56 68 TRP B CA 1
ATOM 1754 C C . TRP B 1 68 ? 10.5 -14.289 5.48 1 97.56 68 TRP B C 1
ATOM 1756 O O . TRP B 1 68 ? 11.664 -14.664 5.578 1 97.56 68 TRP B O 1
ATOM 1766 N N . GLN B 1 69 ? 9.953 -13.305 6.164 1 95.31 69 GLN B N 1
ATOM 1767 C CA . GLN B 1 69 ? 10.742 -12.68 7.215 1 95.31 69 GLN B CA 1
ATOM 1768 C C . GLN B 1 69 ? 11.094 -13.68 8.312 1 95.31 69 GLN B C 1
ATOM 1770 O O . GLN B 1 69 ? 12.234 -13.734 8.773 1 95.31 69 GLN B O 1
ATOM 1775 N N . LYS B 1 70 ? 10.141 -14.453 8.711 1 96.38 70 LYS B N 1
ATOM 1776 C CA . LYS B 1 70 ? 10.344 -15.461 9.742 1 96.38 70 LYS B CA 1
ATOM 1777 C C . LYS B 1 70 ? 11.367 -16.516 9.297 1 96.38 70 LYS B C 1
ATOM 1779 O O . LYS B 1 70 ? 12.117 -17.047 10.117 1 96.38 70 LYS B O 1
ATOM 1784 N N . HIS B 1 71 ? 11.422 -16.719 8.008 1 96.81 71 HIS B N 1
ATOM 1785 C CA . HIS B 1 71 ? 12.352 -17.688 7.453 1 96.81 71 HIS B CA 1
ATOM 1786 C C . HIS B 1 71 ? 13.727 -17.078 7.223 1 96.81 71 HIS B C 1
ATOM 1788 O O . HIS B 1 71 ? 14.656 -17.75 6.766 1 96.81 71 HIS B O 1
ATOM 1794 N N . GLY B 1 72 ? 13.875 -15.789 7.414 1 95.56 72 GLY B N 1
ATOM 1795 C CA . GLY B 1 72 ? 15.172 -15.125 7.391 1 95.56 72 GLY B CA 1
ATOM 1796 C C . GLY B 1 72 ? 15.633 -14.766 5.992 1 95.56 72 GLY B C 1
ATOM 1797 O O . GLY B 1 72 ? 16.828 -14.602 5.75 1 95.56 72 GLY B O 1
ATOM 1798 N N . LEU B 1 73 ? 14.734 -14.648 5.094 1 96.69 73 LEU B N 1
ATOM 1799 C CA . LEU B 1 73 ? 15.117 -14.305 3.727 1 96.69 73 LEU B CA 1
ATOM 1800 C C . LEU B 1 73 ? 15.609 -12.867 3.643 1 96.69 73 LEU B C 1
ATOM 1802 O O . LEU B 1 73 ? 15.047 -11.977 4.285 1 96.69 73 LEU B O 1
ATOM 1806 N N . SER B 1 74 ? 16.594 -12.641 2.865 1 95.5 74 SER B N 1
ATOM 1807 C CA . SER B 1 74 ? 17.094 -11.297 2.604 1 95.5 74 SER B CA 1
ATOM 1808 C C . SER B 1 74 ? 16.188 -10.547 1.631 1 95.5 74 SER B C 1
ATOM 1810 O O . SER B 1 74 ? 15.305 -11.141 1.02 1 95.5 74 SER B O 1
ATOM 1812 N N . MET B 1 75 ? 16.469 -9.281 1.453 1 93.12 75 MET B N 1
ATOM 1813 C CA . MET B 1 75 ? 15.703 -8.445 0.525 1 93.12 75 MET B CA 1
ATOM 1814 C C . MET B 1 75 ? 15.82 -8.977 -0.901 1 93.12 75 MET B C 1
ATOM 1816 O O . MET B 1 75 ? 14.836 -9.016 -1.636 1 93.12 75 MET B O 1
ATOM 1820 N N . SER B 1 76 ? 17.016 -9.375 -1.236 1 95 76 SER B N 1
ATOM 1821 C CA . SER B 1 76 ? 17.25 -9.891 -2.584 1 95 76 SER B CA 1
ATOM 1822 C C . SER B 1 76 ? 16.516 -11.211 -2.811 1 95 76 SER B C 1
ATOM 1824 O O . SER B 1 76 ? 15.977 -11.445 -3.889 1 95 76 SER B O 1
ATOM 1826 N N . GLU B 1 77 ? 16.516 -12.016 -1.782 1 97.19 77 GLU B N 1
ATOM 1827 C CA . GLU B 1 77 ? 15.82 -13.297 -1.878 1 97.19 77 GLU B CA 1
ATOM 1828 C C . GLU B 1 77 ? 14.312 -13.094 -1.992 1 97.19 77 GLU B C 1
ATOM 1830 O O . GLU B 1 77 ? 13.641 -13.805 -2.748 1 97.19 77 GLU B O 1
ATOM 1835 N N . VAL B 1 78 ? 13.797 -12.188 -1.263 1 97.5 78 VAL B N 1
ATOM 1836 C CA . VAL B 1 78 ? 12.383 -11.859 -1.312 1 97.5 78 VAL B CA 1
ATOM 1837 C C . VAL B 1 78 ? 12 -11.391 -2.717 1 97.5 78 VAL B C 1
ATOM 1839 O O . VAL B 1 78 ? 11.008 -11.852 -3.285 1 97.5 78 VAL B O 1
ATOM 1842 N N . ALA B 1 79 ? 12.812 -10.562 -3.277 1 94.31 79 ALA B N 1
ATOM 1843 C CA . ALA B 1 79 ? 12.562 -10.062 -4.629 1 94.31 79 ALA B CA 1
ATOM 1844 C C . ALA B 1 79 ? 12.586 -11.203 -5.645 1 94.31 79 ALA B C 1
ATOM 1846 O O . ALA B 1 79 ? 11.727 -11.266 -6.535 1 94.31 79 ALA B O 1
ATOM 1847 N N . GLU B 1 80 ? 13.492 -12.039 -5.492 1 96.5 80 GLU B N 1
ATOM 1848 C CA . GLU B 1 80 ? 13.594 -13.195 -6.379 1 96.5 80 GLU B CA 1
ATOM 1849 C C . GLU B 1 80 ? 12.367 -14.094 -6.254 1 96.5 80 GLU B C 1
ATOM 1851 O O . GLU B 1 80 ? 11.844 -14.586 -7.258 1 96.5 80 GLU B O 1
ATOM 1856 N N . LYS B 1 81 ? 11.977 -14.297 -5.074 1 97.56 81 LYS B N 1
ATOM 1857 C CA . LYS B 1 81 ? 10.812 -15.156 -4.863 1 97.56 81 LYS B CA 1
ATOM 1858 C C . LYS B 1 81 ? 9.562 -14.547 -5.504 1 97.56 81 LYS B C 1
ATOM 1860 O O . LYS B 1 81 ? 8.797 -15.25 -6.164 1 97.56 81 LYS B O 1
ATOM 1865 N N . PHE B 1 82 ? 9.383 -13.25 -5.359 1 96 82 PHE B N 1
ATOM 1866 C CA . PHE B 1 82 ? 8.227 -12.602 -5.969 1 96 82 PHE B CA 1
ATOM 1867 C C . PHE B 1 82 ? 8.266 -12.742 -7.484 1 96 82 PHE B C 1
ATOM 1869 O O . PHE B 1 82 ? 7.227 -12.867 -8.133 1 96 82 PHE B O 1
ATOM 1876 N N . SER B 1 83 ? 9.453 -12.727 -8.031 1 95.06 83 SER B N 1
ATOM 1877 C CA . SER B 1 83 ? 9.609 -12.812 -9.484 1 95.06 83 SER B CA 1
ATOM 1878 C C . SER B 1 83 ? 9.188 -14.18 -10.008 1 95.06 83 SER B C 1
ATOM 1880 O O . SER B 1 83 ? 9.047 -14.375 -11.211 1 95.06 83 SER B O 1
ATOM 1882 N N . ASN B 1 84 ? 8.883 -15.117 -9.109 1 96.38 84 ASN B N 1
ATOM 1883 C CA . ASN B 1 84 ? 8.43 -16.453 -9.477 1 96.38 84 ASN B CA 1
ATOM 1884 C C . ASN B 1 84 ? 6.973 -16.688 -9.086 1 96.38 84 ASN B C 1
ATOM 1886 O O . ASN B 1 84 ? 6.461 -17.797 -9.203 1 96.38 84 ASN B O 1
ATOM 1890 N N . CYS B 1 85 ? 6.352 -15.602 -8.641 1 96 85 CYS B N 1
ATOM 1891 C CA . CYS B 1 85 ? 4.988 -15.734 -8.148 1 96 85 CYS B CA 1
ATOM 1892 C C . CYS B 1 85 ? 3.986 -15.133 -9.125 1 96 85 CYS B C 1
ATOM 1894 O O . CYS B 1 85 ? 4.262 -14.102 -9.742 1 96 85 CYS B O 1
ATOM 1896 N N . SER B 1 86 ? 2.846 -15.758 -9.25 1 93.19 86 SER B N 1
ATOM 1897 C CA . SER B 1 86 ? 1.68 -15.211 -9.938 1 93.19 86 SER B CA 1
ATOM 1898 C C . SER B 1 86 ? 0.553 -14.906 -8.953 1 93.19 86 SER B C 1
ATOM 1900 O O . SER B 1 86 ? 0.374 -15.625 -7.965 1 93.19 86 SER B O 1
ATOM 1902 N N . LEU B 1 87 ? -0.148 -13.836 -9.25 1 95.62 87 LEU B N 1
ATOM 1903 C CA . LEU B 1 87 ? -1.28 -13.461 -8.406 1 95.62 87 LEU B CA 1
ATOM 1904 C C . LEU B 1 87 ? -2.588 -13.547 -9.188 1 95.62 87 LEU B C 1
ATOM 1906 O O . LEU B 1 87 ? -2.674 -13.07 -10.32 1 95.62 87 LEU B O 1
ATOM 1910 N N . TYR B 1 88 ? -3.547 -14.273 -8.641 1 93.19 88 TYR B N 1
ATOM 1911 C CA . TYR B 1 88 ? -4.906 -14.352 -9.172 1 93.19 88 TYR B CA 1
ATOM 1912 C C . TYR B 1 88 ? -5.875 -13.57 -8.289 1 93.19 88 TYR B C 1
ATOM 1914 O O . TYR B 1 88 ? -5.992 -13.844 -7.094 1 93.19 88 TYR B O 1
ATOM 1922 N N . VAL B 1 89 ? -6.527 -12.594 -8.859 1 96.06 89 VAL B N 1
ATOM 1923 C CA . VAL B 1 89 ? -7.422 -11.734 -8.094 1 96.06 89 VAL B CA 1
ATOM 1924 C C . VAL B 1 89 ? -8.75 -11.578 -8.828 1 96.06 89 VAL B C 1
ATOM 1926 O O . VAL B 1 89 ? -8.781 -11.531 -10.062 1 96.06 89 VAL B O 1
ATOM 1929 N N . THR B 1 90 ? -9.828 -11.531 -8.086 1 93.75 90 THR B N 1
ATOM 1930 C CA . THR B 1 90 ? -11.164 -11.555 -8.672 1 93.75 90 THR B CA 1
ATOM 1931 C C . THR B 1 90 ? -11.422 -10.289 -9.477 1 93.75 90 THR B C 1
ATOM 1933 O O . THR B 1 90 ? -12.148 -10.312 -10.477 1 93.75 90 THR B O 1
ATOM 1936 N N . CYS B 1 91 ? -10.883 -9.18 -9.016 1 90.19 91 CYS B N 1
ATOM 1937 C CA . CYS B 1 91 ? -11.102 -7.898 -9.672 1 90.19 91 CYS B CA 1
ATOM 1938 C C . CYS B 1 91 ? -9.773 -7.238 -10.023 1 90.19 91 CYS B C 1
ATOM 1940 O O . CYS B 1 91 ? -8.812 -7.312 -9.25 1 90.19 91 CYS B O 1
ATOM 1942 N N . GLU B 1 92 ? -9.727 -6.559 -11.102 1 87.69 92 GLU B N 1
ATOM 1943 C CA . GLU B 1 92 ? -8.523 -5.832 -11.508 1 87.69 92 GLU B CA 1
ATOM 1944 C C . GLU B 1 92 ? -7.969 -5.004 -10.352 1 87.69 92 GLU B C 1
ATOM 1946 O O . GLU B 1 92 ? -8.695 -4.238 -9.727 1 87.69 92 GLU B O 1
ATOM 1951 N N . PRO B 1 93 ? -6.645 -5.16 -10.125 1 91.69 93 PRO B N 1
ATOM 1952 C CA . PRO B 1 93 ? -6.062 -4.387 -9.023 1 91.69 93 PRO B CA 1
ATOM 1953 C C . PRO B 1 93 ? -6.23 -2.881 -9.203 1 91.69 93 PRO B C 1
ATOM 1955 O O . PRO B 1 93 ? -6.117 -2.375 -10.328 1 91.69 93 PRO B O 1
ATOM 1958 N N . CYS B 1 94 ? -6.496 -2.225 -8.086 1 85.94 94 CYS B N 1
ATOM 1959 C CA . CYS B 1 94 ? -6.473 -0.767 -8.148 1 85.94 94 CYS B CA 1
ATOM 1960 C C . CYS B 1 94 ? -5.062 -0.256 -8.406 1 85.94 94 CYS B C 1
ATOM 1962 O O . CYS B 1 94 ? -4.102 -1.027 -8.375 1 85.94 94 CYS B O 1
ATOM 1964 N N . ILE B 1 95 ? -4.91 0.988 -8.617 1 84.56 95 ILE B N 1
ATOM 1965 C CA . ILE B 1 95 ? -3.621 1.601 -8.914 1 84.56 95 ILE B CA 1
ATOM 1966 C C . ILE B 1 95 ? -2.656 1.36 -7.754 1 84.56 95 ILE B C 1
ATOM 1968 O O . ILE B 1 95 ? -1.479 1.065 -7.969 1 84.56 95 ILE B O 1
ATOM 1972 N N . MET B 1 96 ? -3.072 1.47 -6.531 1 89.62 96 MET B N 1
ATOM 1973 C CA . MET B 1 96 ? -2.227 1.231 -5.363 1 89.62 96 MET B CA 1
ATOM 1974 C C . MET B 1 96 ? -1.667 -0.187 -5.379 1 89.62 96 MET B C 1
ATOM 1976 O O . MET B 1 96 ? -0.456 -0.383 -5.262 1 89.62 96 MET B O 1
ATOM 1980 N N . CYS B 1 97 ? -2.551 -1.09 -5.555 1 94.88 97 CYS B N 1
ATOM 1981 C CA . CYS B 1 97 ? -2.148 -2.49 -5.473 1 94.88 97 CYS B CA 1
ATOM 1982 C C . CYS B 1 97 ? -1.303 -2.887 -6.676 1 94.88 97 CYS B C 1
ATOM 1984 O O . CYS B 1 97 ? -0.337 -3.639 -6.539 1 94.88 97 CYS B O 1
ATOM 1986 N N . ALA B 1 98 ? -1.752 -2.377 -7.824 1 89.19 98 ALA B N 1
ATOM 1987 C CA . ALA B 1 98 ? -0.959 -2.664 -9.016 1 89.19 98 ALA B CA 1
ATOM 1988 C C . ALA B 1 98 ? 0.47 -2.152 -8.867 1 89.19 98 ALA B C 1
ATOM 1990 O O . ALA B 1 98 ? 1.427 -2.855 -9.195 1 89.19 98 ALA B O 1
ATOM 1991 N N . SER B 1 99 ? 0.606 -0.978 -8.406 1 88.12 99 SER B N 1
ATOM 1992 C CA . SER B 1 99 ? 1.925 -0.386 -8.203 1 88.12 99 SER B CA 1
ATOM 1993 C C . SER B 1 99 ? 2.707 -1.139 -7.133 1 88.12 99 SER B C 1
ATOM 1995 O O . SER B 1 99 ? 3.902 -1.399 -7.297 1 88.12 99 SER B O 1
ATOM 1997 N N . ALA B 1 100 ? 2.062 -1.485 -6.051 1 93.25 100 ALA B N 1
ATOM 1998 C CA . ALA B 1 100 ? 2.707 -2.26 -4.992 1 93.25 100 ALA B CA 1
ATOM 1999 C C . ALA B 1 100 ? 3.254 -3.578 -5.535 1 93.25 100 ALA B C 1
ATOM 2001 O O . ALA B 1 100 ? 4.402 -3.936 -5.27 1 93.25 100 ALA B O 1
ATOM 2002 N N . LEU B 1 101 ? 2.436 -4.234 -6.312 1 92.81 101 LEU B N 1
ATOM 2003 C CA . LEU B 1 101 ? 2.832 -5.52 -6.883 1 92.81 101 LEU B CA 1
ATOM 2004 C C . LEU B 1 101 ? 4.016 -5.352 -7.828 1 92.81 101 LEU B C 1
ATOM 2006 O O . LEU B 1 101 ? 4.926 -6.184 -7.844 1 92.81 101 LEU B O 1
ATOM 2010 N N . SER B 1 102 ? 3.965 -4.301 -8.539 1 90.31 102 SER B N 1
ATOM 2011 C CA . SER B 1 102 ? 5.074 -4.008 -9.438 1 90.31 102 SER B CA 1
ATOM 2012 C C . SER B 1 102 ? 6.363 -3.756 -8.664 1 90.31 102 SER B C 1
ATOM 2014 O O . SER B 1 102 ? 7.422 -4.281 -9.016 1 90.31 102 SER B O 1
ATOM 2016 N N . ILE B 1 103 ? 6.289 -2.992 -7.633 1 90.81 103 ILE B N 1
ATOM 2017 C CA . ILE B 1 103 ? 7.441 -2.668 -6.793 1 90.81 103 ILE B CA 1
ATOM 2018 C C . ILE B 1 103 ? 8.016 -3.945 -6.188 1 90.81 103 ILE B C 1
ATOM 2020 O O . ILE B 1 103 ? 9.234 -4.102 -6.09 1 90.81 103 ILE B O 1
ATOM 2024 N N . LEU B 1 104 ? 7.168 -4.832 -5.875 1 94.5 104 LEU B N 1
ATOM 2025 C CA . LEU B 1 104 ? 7.59 -6.078 -5.242 1 94.5 104 LEU B CA 1
ATOM 2026 C C . LEU B 1 104 ? 8.188 -7.035 -6.266 1 94.5 104 LEU B C 1
ATOM 2028 O O . LEU B 1 104 ? 8.898 -7.977 -5.902 1 94.5 104 LEU B O 1
ATOM 2032 N N . GLY B 1 105 ? 7.832 -6.844 -7.512 1 91.81 105 GLY B N 1
ATOM 2033 C CA . GLY B 1 105 ? 8.406 -7.645 -8.578 1 91.81 105 GLY B CA 1
ATOM 2034 C C . GLY B 1 105 ? 7.629 -8.914 -8.859 1 91.81 105 GLY B C 1
ATOM 2035 O O . GLY B 1 105 ? 8.211 -9.938 -9.219 1 91.81 105 GLY B O 1
ATOM 2036 N N . ILE B 1 106 ? 6.312 -8.859 -8.688 1 93.19 106 ILE B N 1
ATOM 2037 C CA . ILE B 1 106 ? 5.477 -10.023 -8.984 1 93.19 106 ILE B CA 1
ATOM 2038 C C . ILE B 1 106 ? 5.578 -10.359 -10.469 1 93.19 106 ILE B C 1
ATOM 2040 O O . ILE B 1 106 ? 5.617 -9.461 -11.312 1 93.19 106 ILE B O 1
ATOM 2044 N N . LYS B 1 107 ? 5.609 -11.586 -10.773 1 90.94 107 LYS B N 1
ATOM 2045 C CA . LYS B 1 107 ? 5.812 -12.055 -12.141 1 90.94 107 LYS B CA 1
ATOM 2046 C C . LYS B 1 107 ? 4.637 -11.672 -13.031 1 90.94 107 LYS B C 1
ATOM 2048 O O . LYS B 1 107 ? 4.832 -11.148 -14.133 1 90.94 107 LYS B O 1
ATOM 2053 N N . GLU B 1 108 ? 3.416 -11.992 -12.617 1 89.06 108 GLU B N 1
ATOM 2054 C CA . GLU B 1 108 ? 2.217 -11.734 -13.406 1 89.06 108 GLU B CA 1
ATOM 2055 C C . GLU B 1 108 ? 0.967 -11.727 -12.531 1 89.06 108 GLU B C 1
ATOM 2057 O O . GLU B 1 108 ? 0.957 -12.32 -11.453 1 89.06 108 GLU B O 1
ATOM 2062 N N . VAL B 1 109 ? -0.023 -10.961 -13.07 1 90.69 109 VAL B N 1
ATOM 2063 C CA . VAL B 1 109 ? -1.299 -10.828 -12.375 1 90.69 109 VAL B CA 1
ATOM 2064 C C . VAL B 1 109 ? -2.439 -11.219 -13.305 1 90.69 109 VAL B C 1
ATOM 2066 O O . VAL B 1 109 ? -2.512 -10.75 -14.445 1 90.69 109 VAL B O 1
ATOM 2069 N N . PHE B 1 110 ? -3.311 -12.133 -12.812 1 87.62 110 PHE B N 1
ATOM 2070 C CA . PHE B 1 110 ? -4.551 -12.5 -13.492 1 87.62 110 PHE B CA 1
ATOM 2071 C C . PHE B 1 110 ? -5.758 -11.953 -12.742 1 87.62 110 PHE B C 1
ATOM 2073 O O . PHE B 1 110 ? -5.82 -12.031 -11.508 1 87.62 110 PHE B O 1
ATOM 2080 N N . TYR B 1 111 ? -6.684 -11.359 -13.469 1 88.12 111 TYR B N 1
ATOM 2081 C CA . TYR B 1 111 ? -7.863 -10.859 -12.766 1 88.12 111 TYR B CA 1
ATOM 2082 C C . TYR B 1 111 ? -9.141 -11.258 -13.492 1 88.12 111 TYR B C 1
ATOM 2084 O O . TYR B 1 111 ? -9.109 -11.586 -14.688 1 88.12 111 TYR B O 1
ATOM 2092 N N . GLY B 1 112 ? -10.234 -11.336 -12.766 1 83.94 112 GLY B N 1
ATOM 2093 C CA . GLY B 1 112 ? -11.5 -11.844 -13.273 1 83.94 112 GLY B CA 1
ATOM 2094 C C . GLY B 1 112 ? -12.367 -10.773 -13.898 1 83.94 112 GLY B C 1
ATOM 2095 O O . GLY B 1 112 ? -13.062 -11.023 -14.883 1 83.94 112 GLY B O 1
ATOM 2096 N N . CYS B 1 113 ? -12.531 -9.617 -13.336 1 78.94 113 CYS B N 1
ATOM 2097 C CA . CYS B 1 113 ? -13.352 -8.539 -13.875 1 78.94 113 CYS B CA 1
ATOM 2098 C C . CYS B 1 113 ? -12.602 -7.207 -13.836 1 78.94 113 CYS B C 1
ATOM 2100 O O . CYS B 1 113 ? -11.656 -7.047 -13.055 1 78.94 113 CYS B O 1
ATOM 2102 N N . SER B 1 114 ? -13.055 -6.324 -14.688 1 77.06 114 SER B N 1
ATOM 2103 C CA . SER B 1 114 ? -12.445 -5 -14.734 1 77.06 114 SER B CA 1
ATOM 2104 C C . SER B 1 114 ? -12.906 -4.141 -13.562 1 77.06 114 SER B C 1
ATOM 2106 O O . SER B 1 114 ? -14.008 -4.328 -13.039 1 77.06 114 SER B O 1
ATOM 2108 N N . ASN B 1 115 ? -11.984 -3.381 -13.094 1 72.38 115 ASN B N 1
ATOM 2109 C CA . ASN B 1 115 ? -12.297 -2.412 -12.047 1 72.38 115 ASN B CA 1
ATOM 2110 C C . ASN B 1 115 ? -12.758 -1.082 -12.633 1 72.38 115 ASN B C 1
ATOM 2112 O O . ASN B 1 115 ? -12 -0.406 -13.336 1 72.38 115 ASN B O 1
ATOM 2116 N N . ASP B 1 116 ? -14.07 -0.808 -12.508 1 62.41 116 ASP B N 1
ATOM 2117 C CA . ASP B 1 116 ? -14.719 0.356 -13.094 1 62.41 116 ASP B CA 1
ATOM 2118 C C . ASP B 1 116 ? -13.969 1.64 -12.758 1 62.41 116 ASP B C 1
ATOM 2120 O O . ASP B 1 116 ? -14 2.604 -13.523 1 62.41 116 ASP B O 1
ATOM 2124 N N . LYS B 1 117 ? -13.492 1.663 -11.555 1 57.28 117 LYS B N 1
ATOM 2125 C CA . LYS B 1 117 ? -12.781 2.879 -11.164 1 57.28 117 LYS B CA 1
ATOM 2126 C C . LYS B 1 117 ? -11.562 3.113 -12.055 1 57.28 117 LYS B C 1
ATOM 2128 O O . LYS B 1 117 ? -11.109 4.25 -12.203 1 57.28 117 LYS B O 1
ATOM 2133 N N . PHE B 1 118 ? -11.008 2.041 -12.492 1 51.91 118 PHE B N 1
ATOM 2134 C CA . PHE B 1 118 ? -9.859 2.129 -13.391 1 51.91 118 PHE B CA 1
ATOM 2135 C C . PHE B 1 118 ? -10.312 2.059 -14.844 1 51.91 118 PHE B C 1
ATOM 2137 O O . PHE B 1 118 ? -9.555 2.426 -15.75 1 51.91 118 PHE B O 1
ATOM 2144 N N . GLY B 1 119 ? -11.469 1.412 -15.195 1 38.78 119 GLY B N 1
ATOM 2145 C CA . GLY B 1 119 ? -11.961 1.079 -16.516 1 38.78 119 GLY B CA 1
ATOM 2146 C C . GLY B 1 119 ? -12.312 2.299 -17.344 1 38.78 119 GLY B C 1
ATOM 2147 O O . GLY B 1 119 ? -12.703 2.174 -18.516 1 38.78 119 GLY B O 1
ATOM 2148 N N . GLY B 1 120 ? -12.953 3.367 -16.859 1 34.88 120 GLY B N 1
ATOM 2149 C CA . GLY B 1 120 ? -13.273 4.234 -17.984 1 34.88 120 GLY B CA 1
ATOM 2150 C C . GLY B 1 120 ? -12.117 4.422 -18.938 1 34.88 120 GLY B C 1
ATOM 2151 O O . GLY B 1 120 ? -12.289 4.34 -20.156 1 34.88 120 GLY B O 1
ATOM 2152 N N . CYS B 1 121 ? -11.164 5.387 -18.688 1 29.34 121 CYS B N 1
ATOM 2153 C CA . CYS B 1 121 ? -10.078 5.453 -19.672 1 29.34 121 CYS B CA 1
ATOM 2154 C C . CYS B 1 121 ? -9.258 4.172 -19.656 1 29.34 121 CYS B C 1
ATOM 2156 O O . CYS B 1 121 ? -9.141 3.514 -18.625 1 29.34 121 CYS B O 1
ATOM 2158 N N . GLY B 1 122 ? -9.055 3.477 -20.688 1 30.33 122 GLY B N 1
ATOM 2159 C CA . GLY B 1 122 ? -8.031 2.459 -20.891 1 30.33 122 GLY B CA 1
ATOM 2160 C C . GLY B 1 122 ? -6.957 2.479 -19.812 1 30.33 122 GLY B C 1
ATOM 2161 O O . GLY B 1 122 ? -6.625 3.537 -19.281 1 30.33 122 GLY B O 1
ATOM 2162 N N . SER B 1 123 ? -6.949 1.521 -19 1 33.75 123 SER B N 1
ATOM 2163 C CA . SER B 1 123 ? -6.059 1.164 -17.906 1 33.75 123 SER B CA 1
ATOM 2164 C C . SER B 1 123 ? -4.645 1.686 -18.141 1 33.75 123 SER B C 1
ATOM 2166 O O . SER 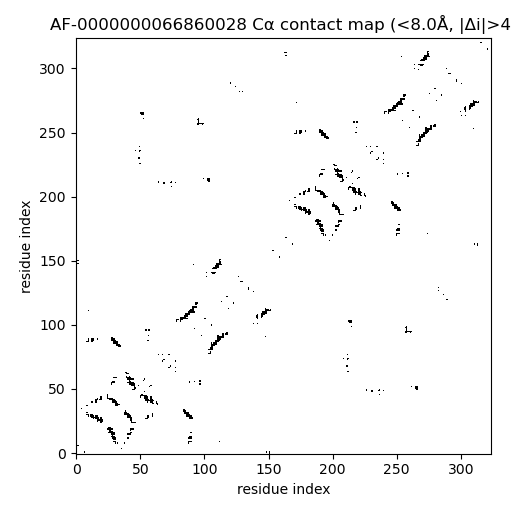B 1 123 ? -3.684 1.188 -17.562 1 33.75 123 SER B O 1
ATOM 2168 N N . ILE B 1 124 ? -4.395 2.371 -19.312 1 32.03 124 ILE B N 1
ATOM 2169 C CA . ILE B 1 124 ? -2.967 2.373 -19.609 1 32.03 124 ILE B CA 1
ATOM 2170 C C . ILE B 1 124 ? -2.229 3.229 -18.578 1 32.03 124 ILE B C 1
ATOM 2172 O O . ILE B 1 124 ? -2.471 4.434 -18.484 1 32.03 124 ILE B O 1
ATOM 2176 N N . LEU B 1 125 ? -2.266 3.041 -17.297 1 36.09 125 LEU B N 1
ATOM 2177 C CA . LEU B 1 125 ? -1.037 3.623 -16.766 1 36.09 125 LEU B CA 1
ATOM 2178 C C . LEU B 1 125 ? 0.066 3.615 -17.812 1 36.09 125 LEU B C 1
ATOM 2180 O O . LEU B 1 125 ? 0.646 2.566 -18.109 1 36.09 125 LEU B O 1
ATOM 2184 N N . SER B 1 126 ? -0.242 4.273 -18.953 1 31.28 126 SER B N 1
ATOM 2185 C CA . SER B 1 126 ? 0.9 4.332 -19.859 1 31.28 126 SER B CA 1
ATOM 2186 C C . SER B 1 126 ? 2.166 4.766 -19.125 1 31.28 126 SER B C 1
ATOM 2188 O O . SER B 1 126 ? 2.291 5.922 -18.719 1 31.28 126 SER B O 1
ATOM 2190 N N . LEU B 1 127 ? 2.617 4.004 -18.078 1 31.88 127 LEU B N 1
ATOM 2191 C CA . LEU B 1 127 ? 4.035 4.219 -17.812 1 31.88 127 LEU B CA 1
ATOM 2192 C C . LEU B 1 127 ? 4.781 4.562 -19.094 1 31.88 127 LEU B C 1
ATOM 2194 O O . LEU B 1 127 ? 4.766 3.783 -20.047 1 31.88 127 LEU B O 1
ATOM 2198 N N . HIS B 1 128 ? 4.477 5.711 -19.625 1 30.02 128 HIS B N 1
ATOM 2199 C CA . HIS B 1 128 ? 5.254 6.18 -20.766 1 30.02 128 HIS B CA 1
ATOM 2200 C C . HIS B 1 128 ? 6.688 5.668 -20.703 1 30.02 128 HIS B C 1
ATOM 2202 O O . HIS B 1 128 ? 7.461 6.078 -19.844 1 30.02 128 HIS B O 1
ATOM 2208 N N . LEU B 1 129 ? 6.98 4.371 -20.984 1 30.22 129 LEU B N 1
ATOM 2209 C CA . LEU B 1 129 ? 8.25 3.896 -21.516 1 30.22 129 LEU B CA 1
ATOM 2210 C C . LEU B 1 129 ? 8.727 4.777 -22.672 1 30.22 129 LEU B C 1
ATOM 2212 O O . LEU B 1 129 ? 8.117 4.781 -23.75 1 30.22 129 LEU B O 1
ATOM 2216 N N . SER B 1 130 ? 9.031 6.008 -22.375 1 28.92 130 SER B N 1
ATOM 2217 C CA . SER B 1 130 ? 9.742 6.684 -23.469 1 28.92 130 SER B CA 1
ATOM 2218 C C . SER B 1 130 ? 10.695 5.73 -24.188 1 28.92 130 SER B C 1
ATOM 2220 O O . SER B 1 130 ? 11.242 4.816 -23.562 1 28.92 130 SER B O 1
ATOM 2222 N N . ASN B 1 131 ? 10.648 5.523 -25.453 1 29.08 131 ASN B N 1
ATOM 2223 C CA . ASN B 1 131 ? 11.508 4.871 -26.438 1 29.08 131 ASN B CA 1
ATOM 2224 C C . ASN B 1 131 ? 12.984 5.094 -26.141 1 29.08 131 ASN B C 1
ATOM 2226 O O . ASN B 1 131 ? 13.852 4.609 -26.859 1 29.08 131 ASN B O 1
ATOM 2230 N N . THR B 1 132 ? 13.477 6.25 -25.828 1 29.41 132 THR B N 1
ATOM 2231 C CA . THR B 1 132 ? 14.906 6.297 -26.109 1 29.41 132 THR B CA 1
ATOM 2232 C C . THR B 1 132 ? 15.664 5.293 -25.234 1 29.41 132 THR B C 1
ATOM 2234 O O . THR B 1 132 ? 16.5 4.539 -25.734 1 29.41 132 THR B O 1
ATOM 2237 N N . THR B 1 133 ? 16.359 5.715 -24.109 1 30.03 133 THR B N 1
ATOM 2238 C CA . THR B 1 133 ? 17.328 4.773 -23.562 1 30.03 133 THR B CA 1
ATOM 2239 C C . THR B 1 133 ? 16.625 3.529 -23.031 1 30.03 133 THR B C 1
ATOM 2241 O O . THR B 1 133 ? 15.453 3.584 -22.656 1 30.03 133 THR B O 1
ATOM 2244 N N . PRO B 1 134 ? 17.203 2.096 -22.984 1 26.7 134 PRO B N 1
ATOM 2245 C CA . PRO B 1 134 ? 16.672 0.803 -22.516 1 26.7 134 PRO B CA 1
ATOM 2246 C C . PRO B 1 134 ? 15.875 0.91 -21.234 1 26.7 134 PRO B C 1
ATOM 2248 O O . PRO B 1 134 ? 16.453 0.978 -20.141 1 26.7 134 PRO B O 1
ATOM 2251 N N . LEU B 1 135 ? 15.359 1.843 -20.859 1 30.77 135 LEU B N 1
ATOM 2252 C CA . LEU B 1 135 ? 14.438 1.723 -19.734 1 30.77 135 LEU B CA 1
ATOM 2253 C C . LEU B 1 135 ? 13.68 0.403 -19.797 1 30.77 135 LEU B C 1
ATOM 2255 O O . LEU B 1 135 ? 12.773 0.241 -20.625 1 30.77 135 LEU B O 1
ATOM 2259 N N . ASN B 1 136 ? 14.242 -0.734 -19.656 1 28.45 136 ASN B N 1
ATOM 2260 C CA . ASN B 1 136 ? 14.211 -2.17 -19.906 1 28.45 136 ASN B CA 1
ATOM 2261 C C . ASN B 1 136 ? 12.859 -2.775 -19.547 1 28.45 136 ASN B C 1
ATOM 2263 O O . ASN B 1 136 ? 12.023 -2.111 -18.922 1 28.45 136 ASN B O 1
ATOM 2267 N N . ASN B 1 137 ? 12.734 -4.316 -19.297 1 29.34 137 ASN B N 1
ATOM 2268 C CA . ASN B 1 137 ? 11.969 -5.543 -19.109 1 29.34 137 ASN B CA 1
ATOM 2269 C C . ASN B 1 137 ? 10.961 -5.406 -17.969 1 29.34 137 ASN B C 1
ATOM 2271 O O . ASN B 1 137 ? 10.008 -6.18 -17.875 1 29.34 137 ASN B O 1
ATOM 2275 N N . PHE B 1 138 ? 11.141 -4.625 -17.031 1 29.42 138 PHE B N 1
ATOM 2276 C CA . PHE 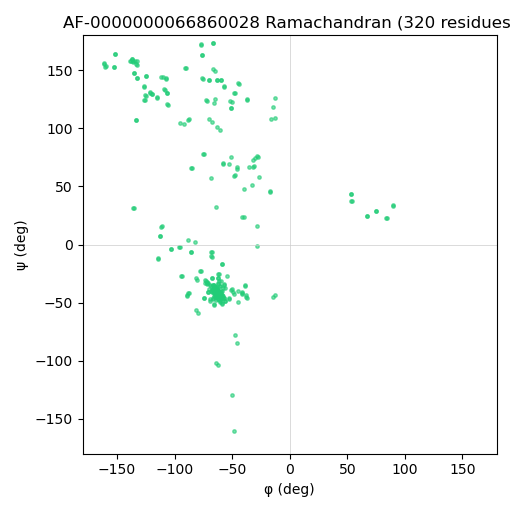B 1 138 ? 10.398 -4.816 -15.789 1 29.42 138 PHE B CA 1
ATOM 2277 C C . PHE B 1 138 ? 8.992 -4.238 -15.898 1 29.42 138 PHE B C 1
ATOM 2279 O O . PHE B 1 138 ? 8.023 -4.859 -15.461 1 29.42 138 PHE B O 1
ATOM 2286 N N . THR B 1 139 ? 8.844 -3.006 -16.203 1 33.31 139 THR B N 1
ATOM 2287 C CA . THR B 1 139 ? 7.5 -2.445 -16.203 1 33.31 139 THR B CA 1
ATOM 2288 C C . THR B 1 139 ? 6.602 -3.182 -17.188 1 33.31 139 THR B C 1
ATOM 2290 O O . THR B 1 139 ? 5.375 -3.139 -17.078 1 33.31 139 THR B O 1
ATOM 2293 N N . ARG B 1 140 ? 7.184 -3.416 -18.406 1 33.94 140 ARG B N 1
ATOM 2294 C CA . ARG B 1 140 ? 6.426 -4.152 -19.406 1 33.94 140 ARG B CA 1
ATOM 2295 C C . ARG B 1 140 ? 5.82 -5.422 -18.812 1 33.94 140 ARG B C 1
ATOM 2297 O O . ARG B 1 140 ? 4.723 -5.828 -19.203 1 33.94 140 ARG B O 1
ATOM 2304 N N . LYS B 1 141 ? 6.715 -6.051 -18.016 1 35.16 141 LYS B N 1
ATOM 2305 C CA . LYS B 1 141 ? 6.203 -7.344 -17.562 1 35.16 141 LYS B CA 1
ATOM 2306 C C . LYS B 1 141 ? 4.98 -7.164 -16.656 1 35.16 141 LYS B C 1
ATOM 2308 O O . LYS B 1 141 ? 4.055 -7.977 -16.703 1 35.16 141 LYS B O 1
ATOM 2313 N N . VAL B 1 142 ? 5.059 -6.176 -15.883 1 36.34 142 VAL B N 1
ATOM 2314 C CA . VAL B 1 142 ? 3.949 -6.18 -14.938 1 36.34 142 VAL B CA 1
ATOM 2315 C C . VAL B 1 142 ? 2.643 -5.875 -15.664 1 36.34 142 VAL B C 1
ATOM 2317 O O . VAL B 1 142 ? 1.6 -6.453 -15.352 1 36.34 142 VAL B O 1
ATOM 2320 N N . PHE B 1 143 ? 2.705 -4.75 -16.562 1 38.94 143 PHE B N 1
ATOM 2321 C CA . PHE B 1 143 ? 1.462 -4.426 -17.25 1 38.94 143 PHE B CA 1
ATOM 2322 C C . PHE B 1 143 ? 1.042 -5.562 -18.172 1 38.94 143 PHE B C 1
ATOM 2324 O O . PHE B 1 143 ? -0.151 -5.824 -18.344 1 38.94 143 PHE B O 1
ATOM 2331 N N . GLN B 1 144 ? 2.025 -6.043 -18.969 1 36.31 144 GLN B N 1
ATOM 2332 C CA . GLN B 1 144 ? 1.559 -7.055 -19.906 1 36.31 144 GLN B CA 1
ATOM 2333 C C . GLN B 1 144 ? 0.655 -8.07 -19.219 1 36.31 144 GLN B C 1
ATOM 2335 O O . GLN B 1 144 ? -0.233 -8.648 -19.859 1 36.31 144 GLN B O 1
ATOM 2340 N N . MET B 1 145 ? 1.038 -8.469 -17.953 1 41.56 145 MET B N 1
ATOM 2341 C CA . MET B 1 145 ? 0.585 -9.805 -17.578 1 41.56 145 MET B CA 1
ATOM 2342 C C . MET B 1 145 ? -0.801 -9.75 -16.938 1 41.56 145 MET B C 1
ATOM 2344 O O . MET B 1 145 ? -1.186 -10.648 -16.203 1 41.56 145 MET B O 1
ATOM 2348 N N . TYR B 1 146 ? -1.323 -8.492 -16.938 1 44.69 146 TYR B N 1
ATOM 2349 C CA . TYR B 1 146 ? -2.695 -8.641 -16.469 1 44.69 146 TYR B CA 1
ATOM 2350 C C . TYR B 1 146 ? -3.553 -9.352 -17.516 1 44.69 146 TYR B C 1
ATOM 2352 O O . TYR B 1 146 ? -3.529 -9 -18.688 1 44.69 146 TYR B O 1
ATOM 2360 N N . TRP B 1 147 ? -3.934 -10.484 -17.359 1 47.22 147 TRP B N 1
ATOM 2361 C CA . TRP B 1 147 ? -4.863 -11.258 -18.172 1 47.22 147 TRP B CA 1
ATOM 2362 C C . TRP B 1 147 ? -6.277 -11.18 -17.609 1 47.22 147 TRP B C 1
ATOM 2364 O O . TRP B 1 147 ? -6.488 -11.344 -16.406 1 47.22 147 TRP B O 1
ATOM 2374 N N . MET B 1 148 ? -7.035 -10.367 -18.344 1 44.16 148 MET B N 1
ATOM 2375 C CA . MET B 1 148 ? -8.445 -10.453 -17.953 1 44.16 148 MET B CA 1
ATOM 2376 C C . MET B 1 148 ? -8.992 -11.852 -18.203 1 44.16 148 MET B C 1
ATOM 2378 O O . MET B 1 148 ? -8.773 -12.43 -19.266 1 44.16 148 MET B O 1
ATOM 2382 N N . TYR B 1 149 ? -9.07 -12.523 -17.281 1 40.47 149 TYR B N 1
ATOM 2383 C CA . TYR B 1 149 ? -9.766 -13.797 -17.438 1 40.47 149 TYR B CA 1
ATOM 2384 C C . TYR B 1 149 ? -11.195 -13.578 -17.922 1 40.47 149 TYR B C 1
ATOM 2386 O O . TYR B 1 149 ? -12.008 -12.977 -17.219 1 40.47 149 TYR B O 1
ATOM 2394 N N . ASN B 1 150 ? -11.406 -13.164 -19.125 1 35.69 150 ASN B N 1
ATOM 2395 C CA . ASN B 1 150 ? -12.742 -13.078 -19.703 1 35.69 150 ASN B CA 1
ATOM 2396 C C . ASN B 1 150 ? -13.617 -14.258 -19.266 1 35.69 150 ASN B C 1
ATOM 2398 O O . ASN B 1 150 ? -14.805 -14.305 -19.578 1 35.69 150 ASN B O 1
ATOM 2402 N N . GLY B 1 151 ? -13.203 -15.469 -19.266 1 31.88 151 GLY B N 1
ATOM 2403 C CA . GLY B 1 151 ? -14.195 -16.5 -18.969 1 31.88 151 GLY B CA 1
ATOM 2404 C C . GLY B 1 151 ? -14.852 -16.312 -17.609 1 31.88 151 GLY B C 1
ATOM 2405 O O . GLY B 1 151 ? -15.422 -17.25 -17.062 1 31.88 151 GLY B O 1
ATOM 2406 N N . ILE B 1 152 ? -14.281 -15.539 -16.781 1 32.84 152 ILE B N 1
ATOM 2407 C CA . ILE B 1 152 ? -15.156 -15.445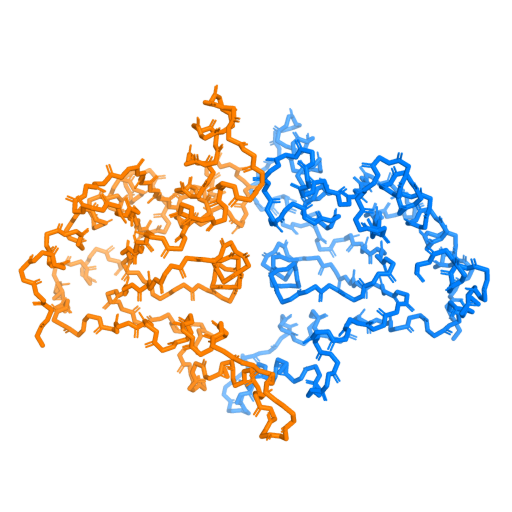 -15.625 1 32.84 152 ILE B CA 1
ATOM 2408 C C . ILE B 1 152 ? -16.562 -15.047 -16.062 1 32.84 152 ILE B C 1
ATOM 2410 O O . ILE B 1 152 ? -16.766 -13.93 -16.547 1 32.84 152 ILE B O 1
ATOM 2414 N N . ARG B 1 153 ? -17.297 -15.82 -16.703 1 29.3 153 ARG B N 1
ATOM 2415 C CA . ARG B 1 153 ? -18.75 -15.703 -16.781 1 29.3 153 ARG B CA 1
ATOM 2416 C C . ARG B 1 153 ? -19.266 -14.758 -15.711 1 29.3 153 ARG B C 1
ATOM 2418 O O . ARG B 1 153 ? -18.766 -14.742 -14.594 1 29.3 153 ARG B O 1
ATOM 2425 N N . SER B 1 154 ? -19.875 -13.688 -16.031 1 27.98 154 SER B N 1
ATOM 2426 C CA . SER B 1 154 ? -20.922 -13.102 -15.188 1 27.98 154 SER B CA 1
ATOM 2427 C C . SER B 1 154 ? -21.453 -14.117 -14.18 1 27.98 154 SER B C 1
ATOM 2429 O O . SER B 1 154 ? -22.141 -15.062 -14.555 1 27.98 154 SER B O 1
ATOM 2431 N N . CYS B 1 155 ? -20.672 -14.852 -13.523 1 26.19 155 CYS B N 1
ATOM 2432 C CA . CYS B 1 155 ? -21.562 -15.57 -12.617 1 26.19 155 CYS B CA 1
ATOM 2433 C C . CYS B 1 155 ? -22.797 -14.75 -12.297 1 26.19 155 CYS B C 1
ATOM 2435 O O . CYS B 1 155 ? -22.719 -13.695 -11.68 1 26.19 155 CYS B O 1
ATOM 2437 N N . SER B 1 156 ? -23.734 -14.633 -13.141 1 26.47 156 SER B N 1
ATOM 2438 C CA . SER B 1 156 ? -25.141 -14.266 -13.039 1 26.47 156 SER B CA 1
ATOM 2439 C C . SER B 1 156 ? -25.625 -14.312 -11.594 1 26.47 156 SER B C 1
ATOM 2441 O O . SER B 1 156 ? -26.547 -13.586 -11.211 1 26.47 156 SER B O 1
ATOM 2443 N N . SER B 1 157 ? -25.25 -15.406 -10.859 1 25.41 157 SER B N 1
ATOM 2444 C CA . SER B 1 157 ? -25.75 -15.484 -9.492 1 25.41 157 SER B CA 1
ATOM 2445 C C . SER B 1 157 ? -25.047 -14.469 -8.594 1 25.41 157 SER B C 1
ATOM 2447 O O . SER B 1 157 ? -25.484 -14.227 -7.465 1 25.41 157 SER B O 1
ATOM 2449 N N . LEU B 1 158 ? -23.828 -14.133 -8.82 1 26.02 158 LEU B N 1
ATOM 2450 C CA . LEU B 1 158 ? -23.344 -13.102 -7.91 1 26.02 158 LEU B CA 1
ATOM 2451 C C . LEU B 1 158 ? -23.797 -11.719 -8.375 1 26.02 158 LEU B C 1
ATOM 2453 O O . LEU B 1 158 ? -23.484 -10.711 -7.727 1 26.02 158 LEU B O 1
ATOM 2457 N N . SER B 1 159 ? -24.016 -11.367 -9.531 1 25.28 159 SER B N 1
ATOM 2458 C CA . SER B 1 159 ? -24.781 -10.172 -9.867 1 25.28 159 SER B CA 1
ATOM 2459 C C . SER B 1 159 ? -26 -10.031 -8.961 1 25.28 159 SER B C 1
ATOM 2461 O O . SER B 1 159 ? -26.516 -8.93 -8.766 1 25.28 159 SER B O 1
ATOM 2463 N N . ASN B 1 160 ? -26.672 -11.109 -8.695 1 25.23 160 ASN B N 1
ATOM 2464 C CA . ASN B 1 160 ? -27.75 -11.078 -7.711 1 25.23 160 ASN B CA 1
ATOM 2465 C C . ASN B 1 160 ? -27.219 -10.844 -6.305 1 25.23 160 ASN B C 1
ATOM 2467 O O . ASN B 1 160 ? -28 -10.703 -5.355 1 25.23 160 ASN B O 1
ATOM 2471 N N . ILE B 1 161 ? -26.031 -11.258 -6.055 1 24.27 161 ILE B N 1
ATOM 2472 C CA . ILE B 1 161 ? -25.609 -10.953 -4.691 1 24.27 161 ILE B CA 1
ATOM 2473 C C . ILE B 1 161 ? -24.984 -9.562 -4.641 1 24.27 161 ILE B C 1
ATOM 2475 O O . ILE B 1 161 ? -24.781 -8.992 -3.562 1 24.27 161 ILE B O 1
ATOM 2479 N N . LEU B 1 162 ? -24.109 -9.117 -5.641 1 25.23 162 LEU B N 1
ATOM 2480 C CA . LEU B 1 162 ? -23.656 -7.746 -5.414 1 25.23 162 LEU B CA 1
ATOM 2481 C C . LEU B 1 162 ? -24.703 -6.746 -5.891 1 25.23 162 LEU B C 1
ATOM 2483 O O . LEU B 1 162 ? -25.312 -6.934 -6.949 1 25.23 162 LEU B O 1
#

Nearest PDB structures (foldseek):
  7nz9-assembly1_A  TM=9.028E-01  e=1.130E-15  Mus musculus
  3dh1-assembly2_C  TM=7.797E-01  e=3.244E-15  Homo sapiens
  1z3a-assembly1_B  TM=8.484E-01  e=4.288E-11  Escherichia coli
  6vpc-assembly1_F  TM=8.574E-01  e=4.288E-11  Escherichia coli
  8e2r-assembly1_A  TM=8.303E-01  e=9.455E-11  Escherichia coli

Secondary structure (DSSP, 8-state):
---HHHHHHHHHHHHHHHHHHHTTS---EEEEEETTEEEEEEE--TTTTT-TT--HHHHHHHHHHHHHHHTT--HHHHHHHHTTEEEEEEEPPPHHHHHHHHHHT-SEEEEEE--HHHHSS-S-------SSS---THHHHHHHT-EE-TTS---HHHHTT-/---HHHHHHHHHHHHHHHHHHHTTS---EEEEEETTEEEEEEE--TTTTT-TT--HHHHHHHHHHHHHHHTT--HHHHHHHHTTEEEEEEEPPPHHHHHHHHHHT-SEEEEEE--HHHHSS-S-------SSS---THHHHHHHTEEE-TTS---TTTTTT-

pLDDT: mean 76.01, std 28.27, range [24.27, 98.81]